Protein AF-A0A961ITU2-F1 (afdb_monomer)

Solvent-accessible surface area (backbone atoms only — not comparable to full-atom values): 16885 Å² total; per-residue (Å²): 141,80,84,81,82,86,82,84,81,78,83,81,82,77,80,68,77,77,74,70,76,86,68,70,68,72,57,68,45,53,60,27,56,76,71,60,34,57,68,52,33,52,53,44,52,56,49,44,52,73,76,40,70,90,58,33,62,51,44,39,53,51,50,55,50,47,63,70,67,42,57,69,44,82,48,73,57,90,93,50,71,49,78,42,65,56,52,75,86,52,63,69,76,81,35,69,95,45,64,84,42,43,61,60,22,39,49,62,70,70,34,58,55,54,36,64,31,77,39,76,80,73,56,49,39,58,52,32,52,59,52,45,54,55,49,55,51,51,32,48,52,38,50,74,48,82,79,90,69,90,76,60,66,84,76,30,62,35,41,51,27,48,54,52,49,52,53,55,53,48,50,55,50,52,50,52,53,56,40,70,72,43,89,48,68,73,58,31,53,50,50,53,37,53,52,24,43,52,51,43,52,53,50,51,53,50,50,53,49,52,50,60,56,45,57,67,51,45,61,57,51,53,51,51,50,51,52,51,50,52,52,50,53,52,52,48,53,53,48,59,70,45,42,63,64,47,50,54,40,48,54,51,40,52,51,37,36,74,76,67,38,52,68,72,55,23,17,40,52,38,21,75,71,63,46,51,97,32,33,65,58,41,42,52,54,48,57,62,56,57,71,74,76,116

Secondary structure (DSSP, 8-state):
-PPPPPP------------------TTTTHHHHHTT-HHHHHHHHHHHHHH-TT--HHHHHHHHHHHHHSPEEEEEETTEEEEEE--TTS-GGGGTTTGGGHHHHHHHHH-HHHHHHH-SPPPHHHHHHHHHHHHHHHHHHHHHSPP-S-S-GGGSHHHHHHHHHHHHHHHHHHHHHHHHH---HHHHHHHHHHHHHHHHHHHHHHHHHHHHHHHHHHHHHHHHHHHHHHHHHHHHHHHHHHHHHHHHHHHHHHHHHHTT--HHHHHHHHHHTTSSS-HHHHHHHHHHHHTT--

Foldseek 3Di:
DDDDDDDDDDDPPPPPPPPDPPPDDLVQLVVCVVVLVLVSNVVVLVVCCVPPLVDLPSLVVVLVVLVVLFDWDWDDDQPDIDIDGDALPDDVVVCVVPVSCSSSNVCVVVCPSVCSNVNDDDQLLVVLVVVVVVLLVVLVCQLPDDFPDDDDPCPGSNNVSVVVVVVVVVLVVVLCVVLVPDPDVVVNVVSSSVSSVVSVVVVVVVVVVVVVVVVVVSVVVVVVVVVVVVVVVVVVVVCVVCVVLLVVLQVQLVVVVVVPDDSLVSLQVCVVVVSDPHSVVSSVSNVVVVVVVD

pLDDT: mean 85.86, std 14.82, range [35.59, 97.06]

Mean predicted aligned error: 14.23 Å

Structure (mmCIF, N/CA/C/O backbone):
data_AF-A0A961ITU2-F1
#
_entry.id   AF-A0A961ITU2-F1
#
loop_
_atom_site.group_PDB
_atom_site.id
_atom_site.type_symbol
_atom_site.label_atom_id
_atom_site.label_alt_id
_atom_site.label_comp_id
_atom_site.label_asym_id
_atom_site.label_entity_id
_atom_site.label_seq_id
_atom_site.pdbx_PDB_ins_code
_atom_site.Cartn_x
_atom_site.Cartn_y
_atom_site.Cartn_z
_atom_site.occupancy
_atom_site.B_iso_or_equiv
_atom_site.auth_seq_id
_atom_site.auth_comp_id
_atom_site.auth_asym_id
_atom_site.auth_atom_id
_atom_site.pdbx_PDB_model_num
ATOM 1 N N . MET A 1 1 ? 42.688 54.482 -48.296 1.00 44.06 1 MET A N 1
ATOM 2 C CA . MET A 1 1 ? 41.858 53.706 -47.353 1.00 44.06 1 MET A CA 1
ATOM 3 C C . MET A 1 1 ? 40.513 54.392 -47.302 1.00 44.06 1 MET A C 1
ATOM 5 O O . MET A 1 1 ? 40.360 55.367 -46.581 1.00 44.06 1 MET A O 1
ATOM 9 N N . GLU A 1 2 ? 39.599 53.952 -48.157 1.00 35.59 2 GLU A N 1
ATOM 10 C CA . GLU A 1 2 ? 38.214 54.423 -48.184 1.00 35.59 2 GLU A CA 1
ATOM 11 C C . GLU A 1 2 ? 37.337 53.367 -47.500 1.00 35.59 2 GLU A C 1
ATOM 13 O O . GLU A 1 2 ? 37.567 52.172 -47.719 1.00 35.59 2 GLU A O 1
ATOM 18 N N . PRO A 1 3 ? 36.380 53.757 -46.643 1.00 49.56 3 PRO A N 1
ATOM 19 C CA . PRO A 1 3 ? 35.487 52.808 -46.002 1.00 49.56 3 PRO A CA 1
ATOM 20 C C . PRO A 1 3 ? 34.373 52.384 -46.968 1.00 49.56 3 PRO A C 1
ATOM 22 O O . PRO A 1 3 ? 33.714 53.218 -47.587 1.00 49.56 3 PRO A O 1
ATOM 25 N N . TYR A 1 4 ? 34.154 51.073 -47.068 1.00 43.09 4 TYR A N 1
ATOM 26 C CA . TYR A 1 4 ? 32.999 50.487 -47.747 1.00 43.09 4 TYR A CA 1
ATOM 27 C C . TYR A 1 4 ? 31.706 50.771 -46.958 1.00 43.09 4 TYR A C 1
ATOM 29 O O . TYR A 1 4 ? 31.713 50.650 -45.730 1.00 43.09 4 TYR A O 1
ATOM 37 N N . PRO A 1 5 ? 30.589 51.112 -47.626 1.00 48.94 5 PRO A N 1
ATOM 38 C CA . PRO A 1 5 ? 29.308 51.307 -46.963 1.00 48.94 5 PRO A CA 1
ATOM 39 C C . PRO A 1 5 ? 28.664 49.967 -46.579 1.00 48.94 5 PRO A C 1
ATOM 41 O O . PRO A 1 5 ? 28.719 48.986 -47.323 1.00 48.94 5 PRO A O 1
ATOM 44 N N . ALA A 1 6 ? 28.035 49.954 -45.405 1.00 46.66 6 ALA A N 1
ATOM 45 C CA . ALA A 1 6 ? 27.280 48.832 -44.868 1.00 46.66 6 ALA A CA 1
ATOM 46 C C . ALA A 1 6 ? 26.049 48.521 -45.736 1.00 46.66 6 ALA A C 1
ATOM 48 O O . ALA A 1 6 ? 25.214 49.394 -45.970 1.00 46.66 6 ALA A O 1
ATOM 49 N N . GLN A 1 7 ? 25.923 47.266 -46.175 1.00 44.09 7 GLN A N 1
ATOM 50 C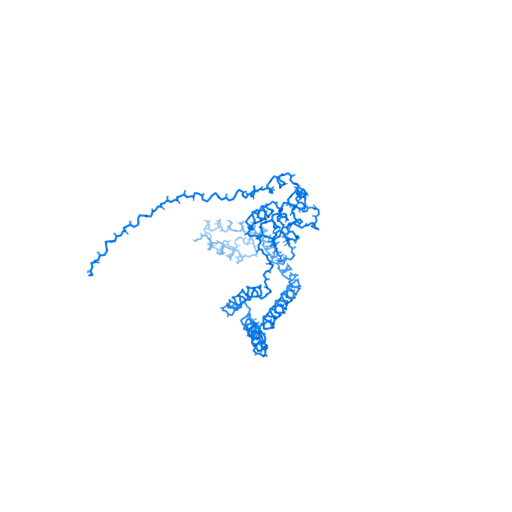 CA . GLN A 1 7 ? 24.688 46.736 -46.748 1.00 44.09 7 GLN A CA 1
ATOM 51 C C . GLN A 1 7 ? 23.814 46.168 -45.626 1.00 44.09 7 GLN A C 1
ATOM 53 O O . GLN A 1 7 ? 24.204 45.256 -44.900 1.00 44.09 7 GLN A O 1
ATOM 58 N N . SER A 1 8 ? 22.628 46.747 -45.484 1.00 43.88 8 SER A N 1
ATOM 59 C CA . SER A 1 8 ? 21.533 46.272 -44.646 1.00 43.88 8 SER A CA 1
ATOM 60 C C . SER A 1 8 ? 20.928 44.996 -45.238 1.00 43.88 8 SER A C 1
ATOM 62 O O . SER A 1 8 ? 20.289 45.048 -46.288 1.00 43.88 8 SER A O 1
ATOM 64 N N . HIS A 1 9 ? 21.105 43.860 -44.560 1.00 43.19 9 HIS A N 1
ATOM 65 C CA . HIS A 1 9 ? 20.320 42.655 -44.823 1.00 43.19 9 HIS A CA 1
ATOM 66 C C . HIS A 1 9 ? 18.970 42.763 -44.104 1.00 43.19 9 HIS A C 1
ATOM 68 O O . HIS A 1 9 ? 18.903 42.703 -42.877 1.00 43.19 9 HIS A O 1
ATOM 74 N N . GLU A 1 10 ? 17.896 42.924 -44.876 1.00 44.78 10 GLU A N 1
ATOM 75 C CA . GLU A 1 10 ? 16.536 42.658 -44.409 1.00 44.78 10 GLU A CA 1
ATOM 76 C C . GLU A 1 10 ? 16.324 41.138 -44.272 1.00 44.78 10 GLU A C 1
ATOM 78 O O . GLU A 1 10 ? 16.717 40.383 -45.168 1.00 44.78 10 GLU A O 1
ATOM 83 N N . PRO A 1 11 ? 15.710 40.655 -43.177 1.00 43.19 11 PRO A N 1
ATOM 84 C CA . PRO A 1 11 ? 15.392 39.246 -43.014 1.00 43.19 11 PRO A CA 1
ATOM 85 C C . PRO A 1 11 ? 14.173 38.885 -43.869 1.00 43.19 11 PRO A C 1
ATOM 87 O O . PRO A 1 11 ? 13.041 39.269 -43.567 1.00 43.19 11 PRO A O 1
ATOM 90 N N . GLY A 1 12 ? 14.406 38.106 -44.926 1.00 41.88 12 GLY A N 1
ATOM 91 C CA . GLY A 1 12 ? 13.350 37.408 -45.648 1.00 41.88 12 GLY A CA 1
ATOM 92 C C . GLY A 1 12 ? 12.643 36.430 -44.711 1.00 41.88 12 GLY A C 1
ATOM 93 O O . GLY A 1 12 ? 13.215 35.425 -44.297 1.00 41.88 12 GLY A O 1
ATOM 94 N N . LYS A 1 13 ? 11.395 36.740 -44.352 1.00 46.66 13 LYS A N 1
ATOM 95 C CA . LYS A 1 13 ? 10.474 35.800 -43.710 1.00 46.66 13 LYS A CA 1
ATOM 96 C C . LYS A 1 13 ? 9.970 34.817 -44.765 1.00 46.66 13 LYS A C 1
ATOM 98 O O . LYS A 1 13 ? 8.901 35.015 -45.336 1.00 46.66 13 LYS A O 1
ATOM 103 N N . GLU A 1 14 ? 10.729 33.758 -45.013 1.00 42.00 14 GLU A N 1
ATOM 104 C CA . GLU A 1 14 ? 10.171 32.543 -45.602 1.00 42.00 14 GLU A CA 1
ATOM 105 C C . GLU A 1 14 ? 9.426 31.787 -44.497 1.00 42.00 14 GLU A C 1
ATOM 107 O O . GLU A 1 14 ? 9.990 30.982 -43.761 1.00 42.00 14 GLU A O 1
ATOM 112 N N . ASN A 1 15 ? 8.132 32.083 -44.358 1.00 45.38 15 ASN A N 1
ATOM 113 C CA . ASN A 1 15 ? 7.190 31.185 -43.698 1.00 45.38 15 ASN A CA 1
ATOM 114 C C . ASN A 1 15 ? 6.985 29.967 -44.612 1.00 45.38 15 ASN A C 1
ATOM 116 O O . ASN A 1 15 ? 5.964 29.853 -45.287 1.00 45.38 15 ASN A O 1
ATOM 120 N N . GLY A 1 16 ? 7.971 29.072 -44.657 1.00 40.22 16 GLY A N 1
ATOM 121 C CA . GLY A 1 16 ? 7.709 27.688 -45.016 1.00 40.22 16 GLY A CA 1
ATOM 122 C C . GLY A 1 16 ? 6.936 27.077 -43.857 1.00 40.22 16 GLY A C 1
ATOM 123 O O . GLY A 1 16 ? 7.502 26.898 -42.778 1.00 40.22 16 GLY A O 1
ATOM 124 N N . SER A 1 17 ? 5.640 26.804 -44.043 1.00 45.44 17 SER A N 1
ATOM 125 C CA . SER A 1 17 ? 4.980 25.830 -43.183 1.00 45.44 17 SER A CA 1
ATOM 126 C C . SER A 1 17 ? 5.762 24.540 -43.360 1.00 45.44 17 SER A C 1
ATOM 128 O O . SER A 1 17 ? 5.776 23.945 -44.435 1.00 45.44 17 SER A O 1
ATOM 130 N N . ILE A 1 18 ? 6.500 24.164 -42.321 1.00 43.66 18 ILE A N 1
ATOM 131 C CA . ILE A 1 18 ? 6.926 22.787 -42.159 1.00 43.66 18 ILE A CA 1
ATOM 132 C C . ILE A 1 18 ? 5.605 22.038 -42.052 1.00 43.66 18 ILE A C 1
ATOM 134 O O . ILE A 1 18 ? 4.944 22.113 -41.017 1.00 43.66 18 ILE A O 1
ATOM 138 N N . ASP A 1 19 ? 5.169 21.447 -43.162 1.00 43.38 19 ASP A N 1
ATOM 139 C CA . ASP A 1 19 ? 4.098 20.469 -43.155 1.00 43.38 19 ASP A CA 1
ATOM 140 C C . ASP A 1 19 ? 4.525 19.422 -42.127 1.00 43.38 19 ASP A C 1
ATOM 142 O O . ASP A 1 19 ? 5.509 18.701 -42.324 1.00 43.38 19 ASP A O 1
ATOM 146 N N . GLU A 1 20 ? 3.860 19.427 -40.966 1.00 48.88 20 GLU A N 1
ATOM 147 C CA . GLU A 1 20 ? 3.995 18.332 -40.019 1.00 48.88 20 GLU A CA 1
ATOM 148 C C . GLU A 1 20 ? 3.707 17.055 -40.815 1.00 48.88 20 GLU A C 1
ATOM 150 O O . GLU A 1 20 ? 2.706 17.019 -41.540 1.00 48.88 20 GLU A O 1
ATOM 155 N N . PRO A 1 21 ? 4.575 16.031 -40.741 1.00 43.47 21 PRO A N 1
ATOM 156 C CA . PRO A 1 21 ? 4.298 14.760 -41.384 1.00 43.47 21 PRO A CA 1
ATOM 157 C C . PRO A 1 21 ? 2.883 14.330 -41.004 1.00 43.47 21 PRO A C 1
ATOM 159 O O . PRO A 1 21 ? 2.519 14.403 -39.828 1.00 43.47 21 PRO A O 1
ATOM 162 N N . ASP A 1 22 ? 2.087 13.917 -41.987 1.00 46.84 22 ASP A N 1
ATOM 163 C CA . ASP A 1 22 ? 0.792 13.276 -41.765 1.00 46.84 22 ASP A CA 1
ATOM 164 C C . ASP A 1 22 ? 1.052 11.928 -41.071 1.00 46.84 22 ASP A C 1
ATOM 166 O O . ASP A 1 22 ? 1.142 10.868 -41.692 1.00 46.84 22 ASP A O 1
ATOM 170 N N . TYR A 1 23 ? 1.329 11.997 -39.766 1.00 48.12 23 TYR A N 1
ATOM 171 C CA . TYR A 1 23 ? 1.455 10.856 -38.879 1.00 48.12 23 TYR A CA 1
ATOM 172 C C . TYR A 1 23 ? 0.066 10.233 -38.827 1.00 48.12 23 TYR A C 1
ATOM 174 O O . TYR A 1 23 ? -0.824 10.780 -38.173 1.00 48.12 23 TYR A O 1
ATOM 182 N N . GLY A 1 24 ? -0.106 9.131 -39.565 1.00 58.38 24 GLY A N 1
ATOM 183 C CA . GLY A 1 24 ? -1.374 8.425 -39.723 1.00 58.38 24 GLY A CA 1
ATOM 184 C C . GLY A 1 24 ? -2.166 8.329 -38.420 1.00 58.38 24 GLY A C 1
ATOM 185 O O . GLY A 1 24 ? -1.584 8.151 -37.354 1.00 58.38 24 GLY A O 1
ATOM 186 N N . ASP A 1 25 ? -3.487 8.491 -38.540 1.00 71.06 25 ASP A N 1
ATOM 187 C CA . ASP A 1 25 ? -4.490 8.560 -37.469 1.00 71.06 25 ASP A CA 1
ATOM 188 C C . ASP A 1 25 ? -3.962 8.192 -36.066 1.00 71.06 25 ASP A C 1
ATOM 190 O O . ASP A 1 25 ? -3.918 7.021 -35.670 1.00 71.06 25 ASP A O 1
ATOM 194 N N . ARG A 1 26 ? -3.579 9.223 -35.296 1.00 74.25 26 ARG A N 1
ATOM 195 C CA . ARG A 1 26 ? -3.112 9.107 -33.899 1.00 74.25 26 ARG A CA 1
ATOM 196 C C . ARG A 1 26 ? -4.153 8.452 -32.974 1.00 74.25 26 ARG A C 1
ATOM 198 O O . ARG A 1 26 ? -3.835 8.125 -31.834 1.00 74.25 26 ARG A O 1
ATOM 205 N N . GLN A 1 27 ? -5.383 8.247 -33.449 1.00 82.88 27 GLN A N 1
ATOM 206 C CA . GLN A 1 27 ? -6.456 7.529 -32.768 1.00 82.88 27 GLN A CA 1
ATOM 207 C C . GLN A 1 27 ? -6.871 6.244 -33.500 1.00 82.88 27 GLN A C 1
ATOM 209 O O . GLN A 1 27 ? -7.985 5.763 -33.307 1.00 82.88 27 GLN A O 1
ATOM 214 N N . GLY A 1 28 ? -5.976 5.615 -34.270 1.00 87.12 28 GLY A N 1
ATOM 215 C CA . GLY A 1 28 ? -6.263 4.355 -34.970 1.00 87.12 28 GLY A CA 1
ATOM 216 C C . GLY A 1 28 ? -6.707 3.192 -34.060 1.00 87.12 28 GLY A C 1
ATOM 217 O O . GLY A 1 28 ? -7.308 2.233 -34.539 1.00 87.12 28 GLY A O 1
ATOM 218 N N . TRP A 1 29 ? -6.487 3.292 -32.744 1.00 93.88 29 TRP A N 1
ATOM 219 C CA . TRP A 1 29 ? -7.024 2.377 -31.728 1.00 93.88 29 TRP A CA 1
ATOM 220 C C . TRP A 1 29 ? -8.491 2.623 -31.354 1.00 93.88 29 TRP A C 1
ATOM 222 O O . TRP A 1 29 ? -9.137 1.724 -30.815 1.00 93.88 29 TRP A O 1
ATOM 232 N N . ALA A 1 30 ? -9.035 3.818 -31.597 1.00 94.06 30 ALA A N 1
ATOM 233 C CA . ALA A 1 30 ? -10.338 4.232 -31.080 1.00 94.06 30 ALA A CA 1
ATOM 234 C C . ALA A 1 30 ? -11.479 3.391 -31.650 1.00 94.06 30 ALA A C 1
ATOM 236 O O . ALA A 1 30 ? -12.372 2.988 -30.906 1.00 94.06 30 ALA A O 1
ATOM 237 N N . ARG A 1 31 ? -11.433 3.083 -32.950 1.00 93.12 31 ARG A N 1
ATOM 238 C CA . ARG A 1 31 ? -12.437 2.235 -33.594 1.00 93.12 31 ARG A CA 1
ATOM 239 C C . ARG A 1 31 ? -12.378 0.780 -33.095 1.00 93.12 31 ARG A C 1
ATOM 241 O O . ARG A 1 31 ? -13.410 0.322 -32.609 1.00 93.12 31 ARG A O 1
ATOM 248 N N . PRO A 1 32 ? -11.222 0.079 -33.116 1.00 93.50 32 PRO A N 1
ATOM 249 C CA . PRO A 1 32 ? -11.109 -1.246 -32.504 1.00 93.50 32 PRO A CA 1
ATOM 250 C C . PRO A 1 32 ? -11.582 -1.278 -31.048 1.00 93.50 32 PRO A C 1
ATOM 252 O O . PRO A 1 32 ? -12.295 -2.192 -30.648 1.00 93.50 32 PRO A O 1
ATOM 255 N N . LEU A 1 33 ? -11.260 -0.246 -30.263 1.00 94.25 33 LEU A N 1
ATOM 256 C CA . LEU A 1 33 ? -11.685 -0.165 -28.869 1.00 94.25 33 LEU A CA 1
ATOM 257 C C . LEU A 1 33 ? -13.208 -0.003 -28.718 1.00 94.25 33 LEU A C 1
ATOM 259 O O . LEU A 1 33 ? -13.799 -0.645 -27.855 1.00 94.25 33 LEU A O 1
ATOM 263 N N . GLN A 1 34 ? -13.850 0.831 -29.543 1.00 94.19 34 GLN A N 1
ATOM 264 C CA . GLN A 1 34 ? -15.311 1.020 -29.541 1.00 94.19 34 GLN A CA 1
ATOM 265 C C . GLN A 1 34 ? -16.069 -0.240 -29.971 1.00 94.19 34 GLN A C 1
ATOM 267 O O . GLN A 1 34 ? -17.160 -0.502 -29.470 1.00 94.19 34 GLN A O 1
ATOM 272 N N . GLU A 1 35 ? -15.495 -1.010 -30.894 1.00 95.00 35 GLU A N 1
ATOM 273 C CA . GLU A 1 35 ? -16.057 -2.269 -31.390 1.00 95.00 35 GLU A CA 1
ATOM 274 C C . GLU A 1 35 ? -15.701 -3.471 -30.486 1.00 95.00 35 GLU A C 1
ATOM 276 O O . GLU A 1 35 ? -16.143 -4.588 -30.750 1.00 95.00 35 GLU A O 1
ATOM 281 N N . PHE A 1 36 ? -14.924 -3.252 -29.415 1.00 95.12 36 PHE A N 1
ATOM 282 C CA . PHE A 1 36 ? -14.339 -4.294 -28.559 1.00 95.12 36 PHE A CA 1
ATOM 283 C C . PHE A 1 36 ? -13.521 -5.343 -29.338 1.00 95.12 36 PHE A C 1
ATOM 285 O O . PHE A 1 36 ? -13.404 -6.500 -28.926 1.00 95.12 36 PHE A O 1
ATOM 292 N N . ASP A 1 37 ? -12.918 -4.936 -30.457 1.00 96.94 37 ASP A N 1
ATOM 293 C CA . ASP A 1 37 ? -11.931 -5.721 -31.192 1.00 96.94 37 ASP A CA 1
ATOM 294 C C . ASP A 1 37 ? -10.571 -5.633 -30.488 1.00 96.94 37 ASP A C 1
ATOM 296 O O . ASP A 1 37 ? -9.677 -4.864 -30.851 1.00 96.94 37 ASP A O 1
ATOM 300 N N . TRP A 1 38 ? -10.420 -6.437 -29.438 1.00 96.12 38 TRP A N 1
ATOM 301 C CA . TRP A 1 38 ? -9.208 -6.470 -28.620 1.00 96.12 38 TRP A CA 1
ATOM 302 C C . TRP A 1 38 ? -7.965 -6.898 -29.401 1.00 96.12 38 TRP A C 1
ATOM 304 O O . TRP A 1 38 ? -6.880 -6.389 -29.134 1.00 96.12 38 TRP A O 1
ATOM 314 N N . ASN A 1 39 ? -8.119 -7.765 -30.406 1.00 96.00 39 ASN A N 1
ATOM 315 C CA . ASN A 1 39 ? -7.011 -8.133 -31.288 1.00 96.00 39 ASN A CA 1
ATOM 316 C C . ASN A 1 39 ? -6.574 -6.926 -32.128 1.00 96.00 39 ASN A C 1
ATOM 318 O O . ASN A 1 39 ? -5.379 -6.693 -32.297 1.00 96.00 39 ASN A O 1
ATOM 322 N N . GLY A 1 40 ? -7.528 -6.140 -32.635 1.00 95.56 40 GLY A N 1
ATOM 323 C CA . GLY A 1 40 ? -7.257 -4.882 -33.327 1.00 95.56 40 GLY A CA 1
ATOM 324 C C . GLY A 1 40 ? -6.532 -3.868 -32.441 1.00 95.56 40 GLY A C 1
ATOM 325 O O . GLY A 1 40 ? -5.547 -3.276 -32.880 1.00 95.56 40 GLY A O 1
ATOM 326 N N . VAL A 1 41 ? -6.957 -3.720 -31.181 1.00 96.31 41 VAL A N 1
ATOM 327 C CA . VAL A 1 41 ? -6.279 -2.863 -30.191 1.00 96.31 41 VAL A CA 1
ATOM 328 C C . VAL A 1 41 ? -4.836 -3.325 -29.950 1.00 96.31 41 VAL A C 1
ATOM 330 O O . VAL A 1 41 ? -3.918 -2.506 -30.028 1.00 96.31 41 VAL A O 1
ATOM 333 N N . GLU A 1 42 ? -4.618 -4.621 -29.700 1.00 96.19 42 GLU A N 1
ATOM 334 C CA . GLU A 1 42 ? -3.282 -5.186 -29.464 1.00 96.19 42 GLU A CA 1
ATOM 335 C C . GLU A 1 42 ? -2.351 -5.017 -30.664 1.00 96.19 42 GLU A C 1
ATOM 337 O O . GLU A 1 42 ? -1.226 -4.529 -30.530 1.00 96.19 42 GLU A O 1
ATOM 342 N N . ASN A 1 43 ? -2.834 -5.374 -31.854 1.00 95.94 43 ASN A N 1
ATOM 343 C CA . ASN A 1 43 ? -2.071 -5.236 -33.088 1.00 95.94 43 ASN A CA 1
ATOM 344 C C . ASN A 1 43 ? -1.700 -3.776 -33.349 1.00 95.94 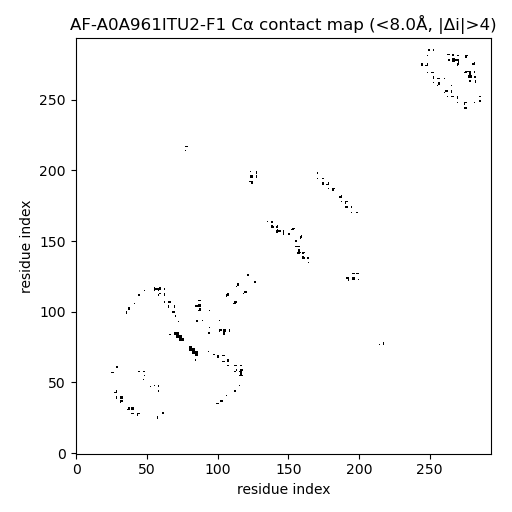43 ASN A C 1
ATOM 346 O O . ASN A 1 43 ? -0.562 -3.493 -33.729 1.00 95.94 43 ASN A O 1
ATOM 350 N N . TRP A 1 44 ? -2.635 -2.848 -33.121 1.00 96.25 44 TRP A N 1
ATOM 351 C CA . TRP A 1 44 ? -2.382 -1.428 -33.315 1.00 96.25 44 TRP A CA 1
ATOM 352 C C . TRP A 1 44 ? -1.268 -0.928 -32.394 1.00 96.25 44 TRP A C 1
ATOM 354 O O . TRP A 1 44 ? -0.314 -0.328 -32.890 1.00 96.25 44 TRP A O 1
ATOM 364 N N . PHE A 1 45 ? -1.329 -1.199 -31.082 1.00 95.62 45 PHE A N 1
ATOM 365 C CA . PHE A 1 45 ? -0.344 -0.618 -30.163 1.00 95.62 45 PHE A CA 1
ATOM 366 C C . PHE A 1 45 ? 1.042 -1.246 -30.332 1.00 95.62 45 PHE A C 1
ATOM 368 O O . PHE A 1 45 ? 2.044 -0.537 -30.249 1.00 95.62 45 PHE A O 1
ATOM 375 N N . ARG A 1 46 ? 1.122 -2.555 -30.619 1.00 95.12 46 ARG A N 1
ATOM 376 C CA . ARG A 1 46 ? 2.400 -3.227 -30.908 1.00 95.12 46 ARG A CA 1
ATOM 377 C C . ARG A 1 46 ? 3.040 -2.672 -32.177 1.00 95.12 46 ARG A C 1
ATOM 379 O O . ARG A 1 46 ? 4.247 -2.427 -32.203 1.00 95.12 46 ARG A O 1
ATOM 386 N N . ASN A 1 47 ? 2.232 -2.447 -33.215 1.00 95.44 47 ASN A N 1
ATOM 387 C CA . ASN A 1 47 ? 2.701 -1.828 -34.447 1.00 95.44 47 ASN A CA 1
ATOM 388 C C . ASN A 1 47 ? 3.170 -0.391 -34.190 1.00 95.44 47 ASN A C 1
ATOM 390 O O . ASN A 1 47 ? 4.287 -0.057 -34.565 1.00 95.44 47 ASN A O 1
ATOM 394 N N . TRP A 1 48 ? 2.375 0.419 -33.480 1.00 95.00 48 TRP A N 1
ATOM 395 C CA . TRP A 1 48 ? 2.732 1.799 -33.147 1.00 95.00 48 TRP A CA 1
ATOM 396 C C . TRP A 1 48 ? 4.056 1.884 -32.386 1.00 95.00 48 TRP A C 1
ATOM 398 O O . TRP A 1 48 ? 4.942 2.627 -32.791 1.00 95.00 48 TRP A O 1
ATOM 408 N N . PHE A 1 49 ? 4.218 1.079 -31.334 1.00 94.00 49 PHE A N 1
ATOM 409 C CA . PHE A 1 49 ? 5.461 1.010 -30.565 1.00 94.00 49 PHE A CA 1
ATOM 410 C C . PHE A 1 49 ? 6.675 0.639 -31.434 1.00 94.00 49 PHE A C 1
ATOM 412 O O . PHE A 1 49 ? 7.766 1.160 -31.226 1.00 94.00 49 PHE A O 1
ATOM 419 N N . SER A 1 50 ? 6.484 -0.230 -32.432 1.00 93.12 50 SER A N 1
ATOM 420 C CA . SER A 1 50 ? 7.561 -0.666 -33.328 1.00 93.12 50 SER A CA 1
ATOM 421 C C . SER A 1 50 ? 7.912 0.373 -34.399 1.00 93.12 50 SER A C 1
ATOM 423 O O . SER A 1 50 ? 9.074 0.471 -34.787 1.00 93.12 50 SER A O 1
ATOM 425 N N . THR A 1 51 ? 6.928 1.120 -34.910 1.00 94.31 51 THR A N 1
ATOM 426 C CA . THR A 1 51 ? 7.118 2.058 -36.031 1.00 94.31 51 THR A CA 1
ATOM 427 C C . THR A 1 51 ? 7.363 3.500 -35.596 1.00 94.31 51 THR A C 1
ATOM 429 O O . THR A 1 51 ? 7.947 4.251 -36.368 1.00 94.31 51 THR A O 1
ATOM 432 N N . HIS A 1 52 ? 6.917 3.883 -34.397 1.00 92.50 52 HIS A N 1
ATOM 433 C CA . HIS A 1 52 ? 7.027 5.239 -33.843 1.00 92.50 52 HIS A CA 1
ATOM 434 C C . HIS A 1 52 ? 7.517 5.211 -32.378 1.00 92.50 52 HIS A C 1
ATOM 436 O O . HIS A 1 52 ? 6.824 5.715 -31.485 1.00 92.50 52 HIS A O 1
ATOM 442 N N . PRO A 1 53 ? 8.680 4.595 -32.079 1.00 91.62 53 PRO A N 1
ATOM 443 C CA . PRO A 1 53 ? 9.187 4.478 -30.706 1.00 91.62 53 PRO A CA 1
ATOM 444 C C . PRO A 1 53 ? 9.436 5.837 -30.024 1.00 91.62 53 PRO A C 1
ATOM 446 O O . PR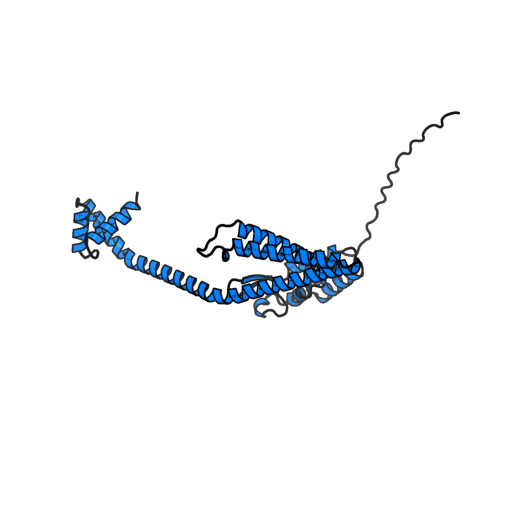O A 1 53 ? 9.442 5.928 -28.799 1.00 91.62 53 PRO A O 1
ATOM 449 N N . GLU A 1 54 ? 9.632 6.901 -30.800 1.00 92.75 54 GLU A N 1
ATOM 450 C CA . GLU A 1 54 ? 9.835 8.270 -30.328 1.00 92.75 54 GLU A CA 1
ATOM 451 C C . GLU A 1 54 ? 8.547 8.992 -29.895 1.00 92.75 54 GLU A C 1
ATOM 453 O O . GLU A 1 54 ? 8.634 10.006 -29.197 1.00 92.75 54 GLU A O 1
ATOM 458 N N . ASP A 1 55 ? 7.362 8.491 -30.271 1.00 92.81 55 ASP A N 1
ATOM 459 C CA . ASP A 1 55 ? 6.075 9.114 -29.938 1.00 92.81 55 ASP A CA 1
ATOM 460 C C . ASP A 1 55 ? 5.165 8.190 -29.106 1.00 92.81 55 ASP A C 1
ATOM 462 O O . ASP A 1 55 ? 4.232 7.570 -29.629 1.00 92.81 55 ASP A O 1
ATOM 466 N N . PRO A 1 56 ? 5.361 8.130 -27.776 1.00 93.88 56 PRO A N 1
ATOM 467 C CA . PRO A 1 56 ? 4.528 7.319 -26.893 1.00 93.88 56 PRO A CA 1
ATOM 468 C C . PRO A 1 56 ? 3.162 7.953 -26.584 1.00 93.88 56 PRO A C 1
ATOM 470 O O . PRO A 1 56 ? 2.369 7.350 -25.859 1.00 93.88 56 PRO A O 1
ATOM 473 N N . ARG A 1 57 ? 2.856 9.171 -27.069 1.00 94.38 57 ARG A N 1
ATOM 474 C CA . ARG A 1 57 ? 1.624 9.886 -26.675 1.00 94.38 57 ARG A CA 1
ATOM 475 C C . ARG A 1 57 ? 0.355 9.09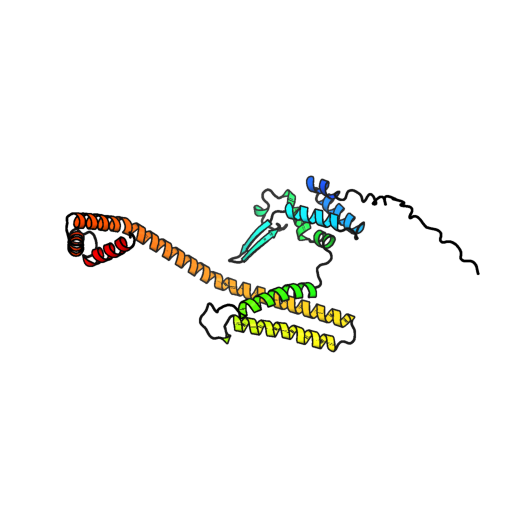3 -27.024 1.00 94.38 57 ARG A C 1
ATOM 477 O O . ARG A 1 57 ? -0.460 8.915 -26.122 1.00 94.38 57 ARG A O 1
ATOM 484 N N . PRO A 1 58 ? 0.204 8.514 -28.232 1.00 95.25 58 PRO A N 1
ATOM 485 C CA . PRO A 1 58 ? -0.983 7.719 -28.557 1.00 95.25 58 PRO A CA 1
ATOM 486 C C . PRO A 1 58 ? -1.129 6.445 -27.716 1.00 95.25 58 PRO A C 1
ATOM 488 O O . PRO A 1 58 ? -2.246 6.022 -27.421 1.00 95.25 58 PRO A O 1
ATOM 491 N N . LEU A 1 59 ? -0.010 5.851 -27.283 1.00 96.25 59 LEU A N 1
ATOM 492 C CA . LEU A 1 59 ? -0.014 4.699 -26.378 1.00 96.25 59 LEU A CA 1
ATOM 493 C C . LEU A 1 59 ? -0.500 5.093 -24.978 1.00 96.25 59 LEU A C 1
ATOM 495 O O . LEU A 1 59 ? -1.278 4.357 -24.373 1.00 96.25 59 LEU A O 1
ATOM 499 N N . ARG A 1 60 ? -0.090 6.270 -24.480 1.00 96.19 60 ARG A N 1
ATOM 500 C CA . ARG A 1 60 ? -0.584 6.825 -23.207 1.00 96.19 60 ARG A CA 1
ATOM 501 C C . ARG A 1 60 ? -2.077 7.122 -23.267 1.00 96.19 60 ARG A C 1
ATOM 503 O O . ARG A 1 60 ? -2.791 6.778 -22.331 1.00 96.19 60 ARG A O 1
ATOM 510 N N . ASP A 1 61 ? -2.554 7.695 -24.369 1.00 96.06 61 ASP A N 1
ATOM 511 C CA . ASP A 1 61 ? -3.980 7.984 -24.551 1.00 96.06 61 ASP A CA 1
ATOM 512 C C . ASP A 1 61 ? -4.821 6.697 -24.542 1.00 96.06 61 ASP A C 1
ATOM 514 O O . ASP A 1 61 ? -5.844 6.625 -23.854 1.00 96.06 61 ASP A O 1
ATOM 518 N N . LEU A 1 62 ? -4.363 5.650 -25.241 1.00 97.06 62 LEU A N 1
ATOM 519 C CA . LEU A 1 62 ? -4.993 4.329 -25.203 1.00 97.06 62 LEU A CA 1
ATOM 520 C C . LEU A 1 62 ? -4.967 3.728 -23.789 1.00 97.06 62 LEU A C 1
ATOM 522 O O . LEU A 1 62 ? -5.987 3.217 -23.322 1.00 97.06 62 LEU A O 1
ATOM 526 N N . LEU A 1 63 ? -3.826 3.798 -23.096 1.00 96.94 63 LEU A N 1
ATOM 527 C CA . LEU A 1 63 ? -3.668 3.276 -21.737 1.00 96.94 63 LEU A CA 1
ATOM 528 C C . LEU A 1 63 ? -4.641 3.941 -20.760 1.00 96.94 63 LEU A C 1
ATOM 530 O O . LEU A 1 63 ? -5.346 3.252 -20.021 1.00 96.94 63 LEU A O 1
ATOM 534 N N . GLU A 1 64 ? -4.723 5.270 -20.777 1.00 97.00 64 GLU A N 1
ATOM 535 C CA . GLU A 1 64 ? -5.666 6.012 -19.941 1.00 97.00 64 GLU A CA 1
ATOM 536 C C . GLU A 1 64 ? -7.115 5.683 -20.304 1.00 97.00 64 GLU A C 1
ATOM 538 O O . GLU A 1 64 ? -7.961 5.534 -19.417 1.00 97.00 64 GLU A O 1
ATOM 543 N N . LYS A 1 65 ? -7.415 5.473 -21.592 1.00 97.00 65 LYS A N 1
ATOM 544 C CA . LYS A 1 65 ? -8.755 5.056 -22.002 1.00 97.00 65 LYS A CA 1
ATOM 545 C C . LYS A 1 65 ? -9.112 3.659 -21.498 1.00 97.00 65 LYS A C 1
ATOM 547 O O . LYS A 1 65 ? -10.227 3.463 -21.018 1.00 97.00 65 LYS A O 1
ATOM 552 N N . LEU A 1 66 ? -8.180 2.708 -21.540 1.00 96.19 66 LEU A N 1
ATOM 553 C CA . LEU A 1 66 ? -8.377 1.371 -20.975 1.00 96.19 66 LEU A CA 1
ATOM 554 C C . LEU A 1 66 ? -8.576 1.421 -19.458 1.00 96.19 66 LEU A C 1
ATOM 556 O O . LEU A 1 66 ? -9.514 0.801 -18.960 1.00 96.19 66 LEU A O 1
ATOM 560 N N . LYS A 1 67 ? -7.775 2.212 -18.728 1.00 96.62 67 LYS A N 1
ATOM 561 C CA . LYS A 1 67 ? -7.951 2.431 -17.278 1.00 96.62 67 LYS A CA 1
ATOM 562 C C . LYS A 1 67 ? -9.326 3.028 -16.941 1.00 96.62 67 LYS A C 1
ATOM 564 O O . LYS A 1 67 ? -9.858 2.763 -15.868 1.00 96.62 67 LYS A O 1
ATOM 569 N N . GLN A 1 68 ? -9.917 3.831 -17.825 1.00 96.75 68 GLN A N 1
ATOM 570 C CA . GLN A 1 68 ? -11.274 4.362 -17.634 1.00 96.75 68 GLN A CA 1
ATOM 571 C C . GLN A 1 68 ? -12.372 3.331 -17.918 1.00 96.75 68 GLN A C 1
ATOM 573 O O . GLN A 1 68 ? -13.431 3.394 -17.297 1.00 96.75 68 GLN A O 1
ATOM 578 N N . LEU A 1 69 ? -12.149 2.425 -18.873 1.00 96.25 69 LEU A N 1
ATOM 579 C CA . LEU A 1 69 ? -13.134 1.420 -19.273 1.00 96.25 69 LEU A CA 1
ATOM 580 C C . LEU A 1 69 ? -13.161 0.226 -18.320 1.00 96.25 69 LEU A C 1
ATOM 582 O O . LEU A 1 69 ? -14.240 -0.214 -17.940 1.00 96.25 69 LEU A O 1
ATOM 586 N N . VAL A 1 70 ? -11.992 -0.299 -17.942 1.00 96.56 70 VAL A N 1
ATOM 587 C CA . VAL A 1 70 ? -11.887 -1.496 -17.099 1.00 96.56 70 VAL A CA 1
ATOM 588 C C . VAL A 1 70 ? -12.249 -1.146 -15.650 1.00 96.56 70 VAL A C 1
ATOM 590 O O . VAL A 1 70 ? -11.526 -0.363 -15.017 1.00 96.56 70 VAL A O 1
ATOM 593 N N . PRO A 1 71 ? -13.325 -1.736 -15.087 1.00 96.12 71 PRO A N 1
ATOM 594 C CA . PRO A 1 71 ? -13.771 -1.434 -13.735 1.00 96.12 71 PRO A CA 1
ATOM 595 C C . PRO A 1 71 ? -12.693 -1.694 -12.684 1.00 96.12 71 PRO A C 1
ATOM 597 O O . PRO A 1 71 ? -11.836 -2.570 -12.831 1.00 96.12 71 PRO A O 1
ATOM 600 N N . LYS A 1 72 ? -12.772 -0.935 -11.590 1.00 96.31 72 LYS A N 1
ATOM 601 C CA . LYS A 1 72 ? -12.000 -1.190 -10.374 1.00 96.31 72 LYS A CA 1
ATOM 602 C C . LYS A 1 72 ? -12.870 -1.907 -9.356 1.00 96.31 72 LYS A C 1
ATOM 604 O O . LYS A 1 72 ? -14.049 -1.584 -9.231 1.00 96.31 72 LYS A O 1
ATOM 609 N N . ILE A 1 73 ? -12.260 -2.814 -8.610 1.00 94.44 73 ILE A N 1
ATOM 610 C CA . ILE A 1 73 ? -12.876 -3.489 -7.475 1.00 94.44 73 ILE A CA 1
ATOM 611 C C . ILE A 1 73 ? -12.144 -3.139 -6.188 1.00 94.44 73 ILE A C 1
ATOM 613 O O . ILE A 1 73 ? -10.936 -2.873 -6.184 1.00 94.44 73 ILE A O 1
ATOM 617 N N . ASP A 1 74 ? -12.914 -3.116 -5.108 1.00 93.31 74 ASP A N 1
ATOM 618 C CA . ASP A 1 74 ? -12.408 -3.031 -3.749 1.00 93.31 74 ASP A CA 1
ATOM 619 C C . ASP A 1 74 ? -11.997 -4.436 -3.307 1.00 93.31 74 ASP A C 1
ATOM 621 O O . ASP A 1 74 ? -12.814 -5.354 -3.265 1.00 93.31 74 ASP A O 1
ATOM 625 N N . ILE A 1 75 ? -10.712 -4.608 -3.011 1.00 91.88 75 ILE A N 1
ATOM 626 C CA . ILE A 1 75 ? -10.193 -5.818 -2.390 1.00 91.88 75 ILE A CA 1
ATOM 627 C C . ILE A 1 75 ? -10.084 -5.547 -0.901 1.00 91.88 75 ILE A C 1
ATOM 629 O O . ILE A 1 75 ? -9.330 -4.669 -0.478 1.00 91.88 75 ILE A O 1
ATOM 633 N N . GLU A 1 76 ? -10.822 -6.324 -0.120 1.00 88.88 76 GLU A N 1
ATOM 634 C CA . GLU A 1 76 ? -10.826 -6.237 1.333 1.00 88.88 76 GLU A CA 1
ATOM 635 C C . GLU A 1 76 ? -10.293 -7.540 1.932 1.00 88.88 76 GLU A C 1
ATOM 637 O O . GLU A 1 76 ? -10.718 -8.637 1.569 1.00 88.88 76 GLU A O 1
ATOM 642 N N . ASN A 1 77 ? -9.361 -7.422 2.873 1.00 81.69 77 ASN A N 1
ATOM 643 C CA . ASN A 1 77 ? -8.921 -8.526 3.714 1.00 81.69 77 ASN A CA 1
ATOM 644 C C . ASN A 1 77 ? -8.689 -8.001 5.132 1.00 81.69 77 ASN A C 1
ATOM 646 O O . ASN A 1 77 ? -7.677 -7.353 5.401 1.00 81.69 77 ASN A O 1
ATOM 650 N N . GLY A 1 78 ? -9.615 -8.260 6.055 1.00 82.50 78 GLY A N 1
ATOM 651 C CA . GLY A 1 78 ? -9.544 -7.691 7.403 1.00 82.50 78 GLY A CA 1
ATOM 652 C C . GLY A 1 78 ? -9.629 -6.161 7.368 1.00 82.50 78 GLY A C 1
ATOM 653 O O . GLY A 1 78 ? -10.574 -5.618 6.802 1.00 82.50 78 GLY A O 1
ATOM 654 N N . PHE A 1 79 ? -8.645 -5.458 7.941 1.00 77.06 79 PHE A N 1
ATOM 655 C CA . PHE A 1 79 ? -8.572 -3.987 7.853 1.00 77.06 79 PHE A CA 1
ATOM 656 C C . PHE A 1 79 ? -7.808 -3.457 6.631 1.00 77.06 79 PHE A C 1
ATOM 658 O O . PHE A 1 79 ? -7.738 -2.242 6.435 1.00 77.06 79 PHE A O 1
ATOM 665 N N . GLU A 1 80 ? -7.225 -4.331 5.810 1.00 79.12 80 GLU A N 1
ATOM 666 C CA . GLU A 1 80 ? -6.537 -3.915 4.591 1.00 79.12 80 GLU A CA 1
ATOM 667 C C . GLU A 1 80 ? -7.551 -3.791 3.462 1.00 79.12 80 GLU A C 1
ATOM 669 O O . GLU A 1 80 ? -8.248 -4.748 3.125 1.00 79.12 80 GLU A O 1
ATOM 674 N N . THR A 1 81 ? -7.618 -2.599 2.876 1.00 84.25 81 THR A N 1
ATOM 675 C CA . THR A 1 81 ? -8.444 -2.321 1.705 1.00 84.25 81 THR A CA 1
ATOM 676 C C . THR A 1 81 ? -7.573 -1.693 0.633 1.00 84.25 81 THR A C 1
ATOM 678 O O . THR A 1 81 ? -6.767 -0.803 0.914 1.00 84.25 81 THR A O 1
ATOM 681 N N . TYR A 1 82 ? -7.697 -2.166 -0.602 1.00 91.25 82 TYR A N 1
ATOM 682 C CA . TYR A 1 82 ? -7.073 -1.508 -1.741 1.00 91.25 82 TYR A CA 1
ATOM 683 C C . TYR A 1 82 ? -7.941 -1.634 -2.988 1.00 91.25 82 TYR A C 1
ATOM 685 O O . TYR A 1 82 ? -8.694 -2.589 -3.158 1.00 91.25 82 TYR A O 1
ATOM 693 N N . LYS A 1 83 ? -7.820 -0.647 -3.876 1.00 93.19 83 LYS A N 1
ATOM 694 C CA . LYS A 1 83 ? -8.522 -0.617 -5.160 1.00 93.19 83 LYS A CA 1
ATOM 695 C C . LYS A 1 83 ? -7.581 -1.049 -6.265 1.00 93.19 83 LYS A C 1
ATOM 697 O O . LYS A 1 83 ? -6.518 -0.449 -6.424 1.00 93.19 83 LYS A O 1
ATOM 702 N N . ARG A 1 84 ? -7.996 -2.014 -7.080 1.00 94.56 84 ARG A N 1
ATOM 703 C CA . ARG A 1 84 ? -7.303 -2.363 -8.330 1.00 94.56 84 ARG A CA 1
ATOM 704 C C . ARG A 1 84 ? -8.288 -2.568 -9.468 1.00 94.56 84 ARG A C 1
ATOM 706 O O . ARG A 1 84 ? -9.480 -2.729 -9.229 1.00 94.56 84 ARG A O 1
ATOM 713 N N . HIS A 1 85 ? -7.791 -2.538 -10.700 1.00 96.06 85 HIS A N 1
ATOM 714 C CA . HIS A 1 85 ? -8.581 -2.971 -11.851 1.00 96.06 85 HIS A CA 1
ATOM 715 C C . HIS A 1 85 ? -8.909 -4.467 -11.738 1.00 96.06 85 HIS A C 1
ATOM 717 O O . HIS A 1 85 ? -8.158 -5.226 -11.110 1.00 96.06 85 HIS A O 1
ATOM 723 N N . LEU A 1 86 ? -10.035 -4.868 -12.333 1.00 95.62 86 LEU A N 1
ATOM 724 C CA . LEU A 1 86 ? -10.360 -6.278 -12.535 1.00 95.62 86 LEU A CA 1
ATOM 725 C C . LEU A 1 86 ? -9.217 -6.994 -13.265 1.00 95.62 86 LEU A C 1
ATOM 727 O O . LEU A 1 86 ? -8.623 -6.440 -14.188 1.00 95.62 86 LEU A O 1
ATOM 731 N N . GLN A 1 87 ? -8.939 -8.221 -12.844 1.00 95.00 87 GLN A N 1
ATOM 732 C CA . GLN A 1 87 ? -7.967 -9.144 -13.424 1.00 95.00 87 GLN A CA 1
ATOM 733 C C . GLN A 1 87 ? -8.690 -10.330 -14.061 1.00 95.00 87 GLN A C 1
ATOM 735 O O . GLN A 1 87 ? -9.834 -10.647 -13.718 1.00 95.00 87 GLN A O 1
ATOM 740 N N . CYS A 1 88 ? -8.035 -11.001 -15.008 1.00 92.75 88 CYS A N 1
ATOM 741 C CA . CYS A 1 88 ? -8.670 -12.074 -15.779 1.00 92.75 88 CYS A CA 1
ATOM 742 C C . CYS A 1 88 ? -9.145 -13.245 -14.909 1.00 92.75 88 CYS A C 1
ATOM 744 O O . CYS A 1 88 ? -10.165 -13.871 -15.223 1.00 92.75 88 CYS A O 1
ATOM 746 N N . ASP A 1 89 ? -8.419 -13.500 -13.826 1.00 93.06 89 ASP A N 1
ATOM 747 C CA . ASP A 1 89 ? -8.642 -14.622 -12.918 1.00 93.06 89 ASP A CA 1
ATOM 748 C C . ASP A 1 89 ? -9.513 -14.250 -11.705 1.00 93.06 89 ASP A C 1
ATOM 750 O O . ASP A 1 89 ? -9.702 -15.068 -10.804 1.00 93.06 89 ASP A O 1
ATOM 754 N N . ASP A 1 90 ? -10.078 -13.035 -11.683 1.00 94.06 90 ASP A N 1
ATOM 755 C CA . ASP A 1 90 ? -11.060 -12.648 -10.670 1.00 94.06 90 ASP A CA 1
ATOM 756 C C . ASP A 1 90 ? -12.341 -13.485 -10.752 1.00 94.06 90 ASP A C 1
ATOM 758 O O . ASP A 1 90 ? -12.729 -13.981 -11.816 1.00 94.06 90 ASP A O 1
ATOM 762 N N . ASP A 1 91 ? -13.023 -13.590 -9.606 1.00 93.62 91 ASP A N 1
ATOM 763 C CA . ASP A 1 91 ? -14.307 -14.282 -9.474 1.00 93.62 91 ASP A CA 1
ATOM 764 C C . ASP A 1 91 ? -15.293 -13.849 -10.586 1.00 93.62 91 ASP A C 1
ATOM 766 O O . ASP A 1 91 ? -15.470 -12.643 -10.810 1.00 93.62 91 ASP A O 1
ATOM 770 N N . PRO A 1 92 ? -15.952 -14.798 -11.284 1.00 94.81 92 PRO A N 1
ATOM 771 C CA . PRO A 1 92 ? -16.949 -14.496 -12.309 1.00 94.81 92 PRO A CA 1
ATOM 772 C C . PRO A 1 92 ? -18.052 -13.523 -11.874 1.00 94.81 92 PRO A C 1
ATOM 774 O O . PRO A 1 92 ? -18.561 -12.782 -12.715 1.00 94.81 92 PRO A O 1
ATOM 777 N N . GLU A 1 93 ? -18.417 -13.474 -10.591 1.00 94.88 93 GLU A N 1
ATOM 778 C CA . GLU A 1 93 ? -19.419 -12.525 -10.095 1.00 94.88 93 GLU A CA 1
ATOM 779 C C . GLU A 1 93 ? -18.952 -11.068 -10.213 1.00 94.88 93 GLU A C 1
ATOM 781 O O . GLU A 1 93 ? -19.760 -10.188 -10.517 1.00 94.88 93 GLU A O 1
ATOM 786 N N . HIS A 1 94 ? -17.650 -10.796 -10.067 1.00 93.50 94 HIS A N 1
ATOM 787 C CA . HIS A 1 94 ? -17.099 -9.455 -10.287 1.00 93.50 94 HIS A CA 1
ATOM 788 C C . HIS A 1 94 ? -17.146 -9.033 -11.763 1.00 93.50 94 HIS A C 1
ATOM 790 O O . HIS A 1 94 ? -17.152 -7.841 -12.073 1.00 93.50 94 HIS A O 1
ATOM 796 N N . TRP A 1 95 ? -17.214 -10.006 -12.673 1.00 95.88 95 TRP A N 1
ATOM 797 C CA . TRP A 1 95 ? -17.284 -9.788 -14.115 1.00 95.88 95 TRP A CA 1
ATOM 798 C C . TRP A 1 95 ? -18.702 -9.580 -14.647 1.00 95.88 95 TRP A C 1
ATOM 800 O O . TRP A 1 95 ? -18.853 -9.222 -15.815 1.00 95.88 95 TRP A O 1
ATOM 810 N N . LYS A 1 96 ? -19.734 -9.766 -13.817 1.00 95.56 96 LYS A N 1
ATOM 811 C CA . LYS A 1 96 ? -21.136 -9.704 -14.236 1.00 95.56 96 LYS A CA 1
ATOM 812 C C . LYS A 1 96 ? -21.491 -8.345 -14.852 1.00 95.56 96 LYS A C 1
ATOM 814 O O . LYS A 1 96 ? -21.522 -7.329 -14.158 1.00 95.56 96 LYS A O 1
ATOM 819 N N . GLY A 1 97 ? -21.804 -8.337 -16.149 1.00 94.38 97 GLY A N 1
ATOM 820 C CA . GLY A 1 97 ? -22.105 -7.129 -16.930 1.00 94.38 97 GLY A CA 1
ATOM 821 C C . GLY A 1 97 ? -20.888 -6.450 -17.577 1.00 94.38 97 GLY A C 1
ATOM 822 O O . GLY A 1 97 ? -21.053 -5.473 -18.308 1.00 94.38 97 GLY A O 1
ATOM 823 N N . TRP A 1 98 ? -19.682 -6.974 -17.353 1.00 96.12 98 TRP A N 1
ATOM 824 C CA . TRP A 1 98 ? -18.406 -6.452 -17.856 1.00 96.12 98 TRP A CA 1
ATOM 825 C C . TRP A 1 98 ? -17.593 -7.503 -18.621 1.00 96.12 98 TRP A C 1
ATOM 827 O O . TRP A 1 98 ? -16.425 -7.282 -18.927 1.00 96.12 98 TRP A O 1
ATOM 837 N N . GLU A 1 99 ? -18.186 -8.647 -18.962 1.00 96.44 99 GLU A N 1
ATOM 838 C CA . GLU A 1 99 ? -17.496 -9.811 -19.530 1.00 96.44 99 GLU A CA 1
ATOM 839 C C . GLU A 1 99 ? -16.769 -9.475 -20.841 1.00 96.44 99 GLU A C 1
ATOM 841 O O . GLU A 1 99 ? -15.683 -9.984 -21.121 1.00 96.44 99 GLU A O 1
ATOM 846 N N . HIS A 1 100 ? -17.341 -8.559 -21.624 1.00 95.25 100 HIS A N 1
ATOM 847 C CA . HIS A 1 100 ? -16.771 -8.060 -22.873 1.00 95.25 100 HIS A CA 1
ATOM 848 C C . HIS A 1 100 ? -15.453 -7.286 -22.681 1.00 95.25 100 HIS A C 1
ATOM 850 O O . HIS A 1 100 ? -14.684 -7.172 -23.633 1.00 95.25 100 HIS A O 1
ATOM 856 N N . LEU A 1 101 ? -15.156 -6.799 -21.469 1.00 96.81 101 LEU A N 1
ATOM 857 C CA . LEU A 1 101 ? -13.931 -6.064 -21.128 1.00 96.81 101 LEU A CA 1
ATOM 858 C C . LEU A 1 101 ? -12.785 -6.963 -20.650 1.00 96.81 101 LEU A C 1
ATOM 860 O O . LEU A 1 101 ? -11.690 -6.460 -20.396 1.00 96.81 101 LEU A O 1
ATOM 864 N N . LYS A 1 102 ? -12.992 -8.282 -20.541 1.00 96.12 102 LYS A N 1
ATOM 865 C CA . LYS A 1 102 ? -12.006 -9.206 -19.958 1.00 96.12 102 LYS A CA 1
ATOM 866 C C . LYS A 1 102 ? -10.641 -9.164 -20.652 1.00 96.12 102 LYS A C 1
ATOM 868 O O . LYS A 1 102 ? -9.608 -9.181 -19.994 1.00 96.12 102 LYS A O 1
ATOM 873 N N . ARG A 1 103 ? -10.621 -9.037 -21.980 1.00 95.69 103 ARG A N 1
ATOM 874 C CA . ARG A 1 103 ? -9.374 -8.867 -22.745 1.00 95.69 103 ARG A CA 1
ATOM 875 C C . ARG A 1 103 ? -8.742 -7.487 -22.553 1.00 95.69 103 ARG A C 1
ATOM 877 O O . ARG A 1 103 ? -7.528 -7.398 -22.451 1.00 95.69 103 ARG A O 1
ATOM 884 N N . GLY A 1 104 ? -9.540 -6.427 -22.425 1.00 95.31 104 GLY A N 1
ATOM 885 C CA . GLY A 1 104 ? -9.028 -5.104 -22.056 1.00 95.31 104 GLY A CA 1
ATOM 886 C C . GLY A 1 104 ? -8.330 -5.113 -20.691 1.00 95.31 104 GLY A C 1
ATOM 887 O O . GLY A 1 104 ? -7.256 -4.534 -20.543 1.00 95.31 104 GLY A O 1
ATOM 888 N N . ALA A 1 105 ? -8.889 -5.834 -19.714 1.00 96.50 105 ALA A N 1
ATOM 889 C CA . ALA A 1 105 ? -8.229 -6.070 -18.431 1.00 96.50 105 ALA A CA 1
ATOM 890 C C . ALA A 1 105 ? -6.941 -6.883 -18.574 1.00 96.50 105 ALA A C 1
ATOM 892 O O . ALA A 1 105 ? -5.948 -6.534 -17.947 1.00 96.50 105 ALA A O 1
ATOM 893 N N . GLN A 1 106 ? -6.920 -7.896 -19.444 1.00 96.44 106 GLN A N 1
ATOM 894 C CA . GLN A 1 106 ? -5.702 -8.651 -19.738 1.00 96.44 106 GLN A CA 1
ATOM 895 C C . GLN A 1 106 ? -4.571 -7.756 -20.260 1.00 96.44 106 GLN A C 1
ATOM 897 O O . GLN A 1 106 ? -3.430 -7.900 -19.832 1.00 96.44 106 GLN A O 1
ATOM 902 N N . ILE A 1 107 ? -4.880 -6.809 -21.152 1.00 95.75 107 ILE A N 1
ATOM 903 C CA . ILE A 1 107 ? -3.894 -5.848 -21.672 1.00 95.75 107 ILE A CA 1
ATOM 904 C C . ILE A 1 107 ? -3.318 -4.994 -20.532 1.00 95.75 107 ILE A C 1
ATOM 906 O O . ILE A 1 107 ? -2.108 -4.764 -20.490 1.00 95.75 107 ILE A O 1
ATOM 910 N N . LEU A 1 108 ? -4.163 -4.543 -19.595 1.00 95.06 108 LEU A N 1
ATOM 911 C CA . LEU A 1 108 ? -3.711 -3.803 -18.410 1.00 95.06 108 LEU A CA 1
ATOM 912 C C . LEU A 1 108 ? -2.874 -4.676 -17.464 1.00 95.06 108 LEU A C 1
ATOM 914 O O . LEU A 1 108 ? -1.862 -4.211 -16.949 1.00 95.06 108 LEU A O 1
ATOM 918 N N . GLU A 1 109 ? -3.288 -5.922 -17.244 1.00 93.94 109 GLU A N 1
ATOM 919 C CA . GLU A 1 109 ? -2.648 -6.883 -16.341 1.00 93.94 109 GLU A CA 1
ATOM 920 C C . GLU A 1 109 ? -1.254 -7.301 -16.824 1.00 93.94 109 GLU A C 1
ATOM 922 O O . GLU A 1 109 ? -0.318 -7.340 -16.029 1.00 93.94 109 GLU A O 1
ATOM 927 N N . LEU A 1 110 ? -1.092 -7.554 -18.127 1.00 93.94 110 LEU A N 1
ATOM 928 C CA . LEU A 1 110 ? 0.201 -7.901 -18.727 1.00 93.94 110 LEU A CA 1
ATOM 929 C C . LEU A 1 110 ? 1.205 -6.740 -18.681 1.00 93.94 110 LEU A C 1
ATOM 931 O O . LEU A 1 110 ? 2.412 -6.968 -18.734 1.00 93.94 110 LEU A O 1
ATOM 935 N N . GLY A 1 111 ? 0.725 -5.493 -18.623 1.00 91.88 111 GLY A N 1
ATOM 936 C CA . GLY A 1 111 ? 1.565 -4.302 -18.476 1.00 91.88 111 GLY A CA 1
ATOM 937 C C . GLY A 1 111 ? 2.400 -3.927 -19.707 1.00 91.88 111 GLY A C 1
ATOM 938 O O . GLY A 1 111 ? 3.116 -2.930 -19.669 1.00 91.88 111 GLY A O 1
ATOM 939 N N . GLU A 1 112 ? 2.303 -4.660 -20.819 1.00 93.94 112 GLU A N 1
ATOM 940 C CA . GLU A 1 112 ? 3.081 -4.380 -22.034 1.00 93.94 112 GLU A CA 1
ATOM 941 C C . GLU A 1 112 ? 2.772 -3.001 -22.628 1.00 93.94 112 GLU A C 1
ATOM 943 O O . GLU A 1 112 ? 3.686 -2.276 -23.015 1.00 93.94 112 GLU A O 1
ATOM 948 N N . LEU A 1 113 ? 1.491 -2.614 -22.657 1.00 94.56 113 LEU A N 1
ATOM 949 C CA . LEU A 1 113 ? 1.081 -1.284 -23.107 1.00 94.56 113 LEU A CA 1
ATOM 950 C C . LEU A 1 113 ? 1.606 -0.191 -22.169 1.00 94.56 113 LEU A C 1
ATOM 952 O O . LEU A 1 113 ? 2.062 0.844 -22.644 1.00 94.56 113 LEU A O 1
ATOM 956 N N . ALA A 1 114 ? 1.562 -0.419 -20.852 1.00 93.75 114 ALA A N 1
ATOM 957 C CA . ALA A 1 114 ? 2.097 0.527 -19.877 1.00 93.75 114 ALA A CA 1
ATOM 958 C C . ALA A 1 114 ? 3.601 0.719 -20.083 1.00 93.75 114 ALA A C 1
ATOM 960 O O . ALA A 1 114 ? 4.056 1.850 -20.202 1.00 93.75 114 ALA A O 1
ATOM 961 N N . ARG A 1 115 ? 4.348 -0.374 -20.264 1.00 91.00 115 ARG A N 1
ATOM 962 C CA . ARG A 1 115 ? 5.774 -0.327 -20.594 1.00 91.00 115 ARG A CA 1
ATOM 963 C C . ARG A 1 115 ? 6.046 0.419 -21.904 1.00 91.00 115 ARG A C 1
ATOM 965 O O . ARG A 1 115 ? 6.945 1.246 -21.975 1.00 91.00 115 ARG A O 1
ATOM 972 N N . ALA A 1 116 ? 5.255 0.163 -22.943 1.00 92.31 116 ALA A N 1
ATOM 973 C CA . ALA A 1 116 ? 5.405 0.839 -24.229 1.00 92.31 116 ALA A CA 1
ATOM 974 C C . ALA A 1 116 ? 5.090 2.350 -24.149 1.00 92.31 116 ALA A C 1
ATOM 976 O O . ALA A 1 116 ? 5.700 3.151 -24.852 1.00 92.31 116 ALA A O 1
ATOM 977 N N . ALA A 1 117 ? 4.146 2.748 -23.293 1.00 93.88 117 ALA A N 1
ATOM 978 C CA . ALA A 1 117 ? 3.684 4.129 -23.145 1.00 93.88 117 ALA A CA 1
ATOM 979 C C . ALA A 1 117 ? 4.515 4.965 -22.150 1.00 93.88 117 ALA A C 1
ATOM 981 O O . ALA A 1 117 ? 4.724 6.170 -22.340 1.00 93.88 117 ALA A O 1
ATOM 982 N N . GLU A 1 118 ? 4.943 4.350 -21.053 1.00 91.81 118 GLU A N 1
ATOM 983 C CA . GLU A 1 118 ? 5.574 5.008 -19.904 1.00 91.81 118 GLU A CA 1
ATOM 984 C C . GLU A 1 118 ? 7.090 4.753 -19.854 1.00 91.81 118 GLU A C 1
ATOM 986 O O . GLU A 1 118 ? 7.808 5.525 -19.220 1.00 91.81 118 GLU A O 1
ATOM 991 N N . GLY A 1 119 ? 7.584 3.760 -20.600 1.00 86.50 119 GLY A N 1
ATOM 992 C CA . GLY A 1 119 ? 8.983 3.347 -20.634 1.00 86.50 119 GLY A CA 1
ATOM 993 C C . GLY A 1 119 ? 9.236 2.073 -19.829 1.00 86.50 119 GLY A C 1
ATOM 994 O O . GLY A 1 119 ? 8.318 1.432 -19.314 1.00 86.50 119 GLY A O 1
ATOM 995 N N . ASP A 1 120 ? 10.506 1.684 -19.738 1.00 80.44 120 ASP A N 1
ATOM 996 C CA . ASP A 1 120 ? 10.898 0.564 -18.889 1.00 80.44 120 ASP A CA 1
ATOM 997 C C . ASP A 1 120 ? 10.560 0.837 -17.418 1.00 80.44 120 ASP A C 1
ATOM 999 O O . ASP A 1 120 ? 10.471 1.982 -16.967 1.00 80.44 120 ASP A O 1
ATOM 1003 N N . ILE A 1 121 ? 10.364 -0.250 -16.669 1.00 72.75 121 ILE A N 1
ATOM 1004 C CA . ILE A 1 121 ? 10.176 -0.189 -15.220 1.00 72.75 121 ILE A CA 1
ATOM 1005 C C . ILE A 1 121 ? 11.374 0.581 -14.634 1.00 72.75 121 ILE A C 1
ATOM 1007 O O . ILE A 1 121 ? 12.507 0.270 -15.018 1.00 72.75 121 ILE A O 1
ATOM 1011 N N . PRO A 1 122 ? 11.149 1.570 -13.745 1.00 76.94 122 PRO A N 1
ATOM 1012 C CA . PRO A 1 122 ? 12.234 2.300 -13.100 1.00 76.94 122 PRO A CA 1
ATOM 1013 C C . PRO A 1 122 ? 13.275 1.345 -12.519 1.00 76.94 122 PRO A C 1
ATOM 1015 O O . PRO A 1 122 ? 12.906 0.294 -11.986 1.00 76.94 122 PRO A O 1
ATOM 1018 N N . GLU A 1 123 ? 14.556 1.725 -12.576 1.00 81.94 123 GLU A N 1
ATOM 1019 C CA . GLU A 1 123 ? 15.610 0.978 -11.881 1.00 81.94 123 GLU A CA 1
ATOM 1020 C C . GLU A 1 123 ? 15.205 0.799 -10.400 1.00 81.94 123 GLU A C 1
ATOM 1022 O O . GLU A 1 123 ? 14.522 1.640 -9.795 1.00 81.94 123 GLU A O 1
ATOM 1027 N N . THR A 1 124 ? 15.580 -0.326 -9.797 1.00 82.06 124 THR A N 1
ATOM 1028 C CA . THR A 1 124 ? 15.210 -0.659 -8.416 1.00 82.06 124 THR A CA 1
ATOM 1029 C C . THR A 1 124 ? 15.752 0.382 -7.452 1.00 82.06 124 THR A C 1
ATOM 1031 O O . THR A 1 124 ? 15.089 0.703 -6.469 1.00 82.06 124 THR A O 1
ATOM 1034 N N . SER A 1 125 ? 16.906 0.977 -7.762 1.00 85.06 125 SER A N 1
ATOM 1035 C CA . SER A 1 125 ? 17.427 2.157 -7.073 1.00 85.06 125 SER A CA 1
ATOM 1036 C C . SER A 1 125 ? 16.456 3.336 -7.072 1.00 85.06 125 SER A C 1
ATOM 1038 O O . SER A 1 125 ? 16.194 3.892 -6.008 1.00 85.06 125 SER A O 1
ATOM 1040 N N . GLU A 1 126 ? 15.842 3.696 -8.199 1.00 87.25 126 GLU A N 1
ATOM 1041 C CA . GLU A 1 126 ? 14.845 4.774 -8.235 1.00 87.25 126 GLU A CA 1
ATOM 1042 C C . GLU A 1 126 ? 13.612 4.443 -7.391 1.00 87.25 126 GLU A C 1
ATOM 1044 O O . GLU A 1 126 ? 13.108 5.290 -6.644 1.00 87.25 126 GLU A O 1
ATOM 1049 N N . THR A 1 127 ? 13.133 3.201 -7.487 1.00 84.62 127 THR A N 1
ATOM 1050 C CA . THR A 1 127 ? 11.988 2.727 -6.703 1.00 84.62 127 THR A CA 1
ATOM 1051 C C . THR A 1 127 ? 12.307 2.766 -5.209 1.00 84.62 127 THR A C 1
ATOM 1053 O O . THR A 1 127 ? 11.557 3.365 -4.434 1.00 84.62 127 THR A O 1
ATOM 1056 N N . TRP A 1 128 ? 13.450 2.211 -4.804 1.00 90.44 128 TRP A N 1
ATOM 1057 C CA . TRP A 1 128 ? 13.929 2.224 -3.427 1.00 90.44 128 TRP A CA 1
ATOM 1058 C C . TRP A 1 128 ? 14.054 3.648 -2.887 1.00 90.44 128 TRP A C 1
ATOM 1060 O O . TRP A 1 128 ? 13.564 3.917 -1.795 1.00 90.44 128 TRP A O 1
ATOM 1070 N N . GLN A 1 129 ? 14.610 4.588 -3.655 1.00 90.31 129 GLN A N 1
ATOM 1071 C CA . GLN A 1 129 ? 14.735 5.981 -3.217 1.00 90.31 129 GLN A CA 1
ATOM 1072 C C . GLN A 1 129 ? 13.373 6.649 -2.987 1.00 90.31 129 GLN A C 1
ATOM 1074 O O . GLN A 1 129 ? 13.187 7.336 -1.981 1.00 90.31 129 GLN A O 1
ATOM 1079 N N . ARG A 1 130 ? 12.380 6.411 -3.856 1.00 88.50 130 ARG A N 1
ATOM 1080 C CA . ARG A 1 130 ? 11.012 6.925 -3.642 1.00 88.50 130 ARG A CA 1
ATOM 1081 C C . ARG A 1 130 ? 10.389 6.365 -2.365 1.00 88.50 130 ARG A C 1
ATOM 1083 O O . ARG A 1 130 ? 9.810 7.126 -1.591 1.00 88.50 130 ARG A O 1
ATOM 1090 N N . PHE A 1 131 ? 10.515 5.057 -2.137 1.00 88.12 131 PHE A N 1
ATOM 1091 C CA . PHE A 1 131 ? 10.032 4.416 -0.912 1.00 88.12 131 PHE A CA 1
ATOM 1092 C C . PHE A 1 131 ? 10.752 4.954 0.319 1.00 88.12 131 PHE A C 1
ATOM 1094 O O . PHE A 1 131 ? 10.117 5.297 1.313 1.00 88.12 131 PHE A O 1
ATOM 1101 N N . ARG A 1 132 ? 12.072 5.088 0.235 1.00 91.56 132 ARG A N 1
ATOM 1102 C CA . ARG A 1 132 ? 12.907 5.590 1.314 1.00 91.56 132 ARG A CA 1
ATOM 1103 C C . ARG A 1 132 ? 12.500 6.986 1.761 1.00 91.56 132 ARG A C 1
ATOM 1105 O O . ARG A 1 132 ? 12.349 7.186 2.960 1.00 91.56 132 ARG A O 1
ATOM 1112 N N . ILE A 1 133 ? 12.271 7.916 0.834 1.00 93.62 133 ILE A N 1
ATOM 1113 C CA . ILE A 1 133 ? 11.814 9.275 1.168 1.00 93.62 133 ILE A CA 1
ATOM 1114 C C . ILE A 1 133 ? 10.529 9.217 2.004 1.00 93.62 133 ILE A C 1
ATOM 1116 O O . ILE A 1 133 ? 10.447 9.844 3.059 1.00 93.62 133 ILE A O 1
ATOM 1120 N N . GLN A 1 134 ? 9.556 8.407 1.580 1.00 92.62 134 GLN A N 1
ATOM 1121 C CA . GLN A 1 134 ? 8.299 8.239 2.315 1.00 92.62 134 GLN A CA 1
ATOM 1122 C C . GLN A 1 134 ? 8.525 7.609 3.695 1.00 92.62 134 GLN A C 1
ATOM 1124 O O . GLN A 1 134 ? 7.918 8.034 4.677 1.00 92.62 134 GLN A O 1
ATOM 1129 N N . ILE A 1 135 ? 9.404 6.606 3.789 1.00 93.00 135 ILE A N 1
ATOM 1130 C CA . ILE A 1 135 ? 9.759 5.970 5.061 1.00 93.00 135 ILE A CA 1
ATOM 1131 C C . ILE A 1 135 ? 10.387 7.004 5.997 1.00 93.00 135 ILE A C 1
ATOM 1133 O O . ILE A 1 135 ? 9.945 7.135 7.132 1.00 93.00 135 ILE A O 1
ATOM 1137 N N . GLU A 1 136 ? 11.371 7.772 5.540 1.00 95.38 136 GLU A N 1
ATOM 1138 C CA . GLU A 1 136 ? 12.064 8.777 6.352 1.00 95.38 136 GLU A CA 1
ATOM 1139 C C . GLU A 1 136 ? 11.134 9.908 6.816 1.00 95.38 136 GLU A C 1
ATOM 1141 O O . GLU A 1 136 ? 11.256 10.379 7.951 1.00 95.38 136 GLU A O 1
ATOM 1146 N N . GLU A 1 137 ? 10.173 10.321 5.984 1.00 96.06 137 GLU A N 1
ATOM 1147 C CA . GLU A 1 137 ? 9.097 11.232 6.390 1.00 96.06 137 GLU A CA 1
ATOM 1148 C C . GLU A 1 137 ? 8.249 10.630 7.517 1.00 96.06 137 GLU A C 1
ATOM 1150 O O . GLU A 1 137 ? 8.096 11.256 8.567 1.00 96.06 137 GLU A O 1
ATOM 1155 N N . ARG A 1 138 ? 7.782 9.384 7.371 1.00 93.88 138 ARG A N 1
ATOM 1156 C CA . ARG A 1 138 ? 7.003 8.698 8.419 1.00 93.88 138 ARG A CA 1
ATOM 1157 C C . ARG A 1 138 ? 7.794 8.489 9.704 1.00 93.88 138 ARG A C 1
ATOM 1159 O O . ARG A 1 138 ? 7.266 8.710 10.790 1.00 93.88 138 ARG A O 1
ATOM 1166 N N . LEU A 1 139 ? 9.063 8.099 9.606 1.00 95.62 139 LEU A N 1
ATOM 1167 C CA . LEU A 1 139 ? 9.940 7.938 10.766 1.00 95.62 139 LEU A CA 1
ATOM 1168 C C . LEU A 1 139 ? 10.110 9.263 11.513 1.00 95.62 139 LEU A C 1
ATOM 1170 O O . LEU A 1 139 ? 10.115 9.281 12.742 1.00 95.62 139 LEU A O 1
ATOM 1174 N N . ARG A 1 140 ? 10.211 10.384 10.794 1.00 96.38 140 ARG A N 1
ATOM 1175 C CA . ARG A 1 140 ? 10.261 11.718 11.401 1.00 96.38 140 ARG A CA 1
ATOM 1176 C C . ARG A 1 140 ? 8.968 12.056 12.134 1.00 96.38 140 ARG A C 1
ATOM 1178 O O . ARG A 1 140 ? 9.036 12.384 13.314 1.00 96.38 140 ARG A O 1
ATOM 1185 N N . GLU A 1 141 ? 7.818 11.882 11.482 1.00 95.44 141 GLU A N 1
ATOM 1186 C CA . GLU A 1 141 ? 6.505 12.078 12.112 1.00 95.44 141 GLU A CA 1
ATOM 1187 C C . GLU A 1 141 ? 6.378 11.249 13.398 1.00 95.44 141 GLU A C 1
ATOM 1189 O O . GLU A 1 141 ? 5.914 11.739 14.425 1.00 95.44 141 GLU A O 1
ATOM 1194 N N . TYR A 1 142 ? 6.830 9.996 13.369 1.00 94.00 142 TYR A N 1
ATOM 1195 C CA . TYR A 1 142 ? 6.777 9.076 14.501 1.00 94.00 142 TYR A CA 1
ATOM 1196 C C . TYR A 1 142 ? 7.688 9.451 15.667 1.00 94.00 142 TYR A C 1
ATOM 1198 O O . TYR A 1 142 ? 7.287 9.228 16.810 1.00 94.00 142 TYR A O 1
ATOM 1206 N N . ARG A 1 143 ? 8.862 10.035 15.395 1.00 94.81 143 ARG A N 1
ATOM 1207 C CA . ARG A 1 143 ? 9.756 10.591 16.426 1.00 94.81 143 ARG A CA 1
ATOM 1208 C C . ARG A 1 143 ? 9.175 11.834 17.095 1.00 94.81 143 ARG A C 1
ATOM 1210 O O . ARG A 1 143 ? 9.405 12.042 18.279 1.00 94.81 143 ARG A O 1
ATOM 1217 N N . GLU A 1 144 ? 8.459 12.659 16.337 1.00 93.38 144 GLU A N 1
ATOM 1218 C CA . GLU A 1 144 ? 7.925 13.945 16.807 1.00 93.38 144 GLU A CA 1
ATOM 1219 C C . GLU A 1 144 ? 6.538 13.824 17.455 1.00 93.38 144 GLU A C 1
ATOM 1221 O O . GLU A 1 144 ? 6.122 14.690 18.224 1.00 93.38 144 GLU A O 1
ATOM 1226 N N . SER A 1 145 ? 5.805 12.756 17.145 1.00 91.25 145 SER A N 1
ATOM 1227 C CA . SER A 1 145 ? 4.444 12.549 17.631 1.00 91.25 145 SER A CA 1
ATOM 1228 C C . SER A 1 145 ? 4.407 12.092 19.093 1.00 91.25 145 SER A C 1
ATOM 1230 O O . SER A 1 145 ? 5.190 11.241 19.515 1.00 91.25 145 SER A O 1
ATOM 1232 N N . GLU A 1 146 ? 3.405 12.559 19.841 1.00 91.62 146 GLU A N 1
ATOM 1233 C CA . GLU A 1 146 ? 3.170 12.164 21.237 1.00 91.62 146 GLU A CA 1
ATOM 1234 C C . GLU A 1 146 ? 2.861 10.661 21.372 1.00 91.62 146 GLU A C 1
ATOM 1236 O O . GLU A 1 146 ? 2.101 10.087 20.580 1.00 91.62 146 GLU A O 1
ATOM 1241 N N . GLU A 1 147 ? 3.453 10.014 22.378 1.00 90.38 147 GLU A N 1
ATOM 1242 C CA . GLU A 1 147 ? 3.235 8.596 22.666 1.00 90.38 147 GLU A CA 1
ATOM 1243 C C . GLU A 1 147 ? 1.819 8.349 23.197 1.00 90.38 147 GLU A C 1
ATOM 1245 O O . GLU A 1 147 ? 1.377 8.928 24.187 1.00 90.38 147 GLU A O 1
ATOM 1250 N N . ILE A 1 148 ? 1.099 7.441 22.541 1.00 86.81 148 ILE A N 1
ATOM 1251 C CA . ILE A 1 148 ? -0.306 7.140 22.863 1.00 86.81 148 ILE A CA 1
ATOM 1252 C C . ILE A 1 148 ? -0.391 6.106 23.999 1.00 86.81 148 ILE A C 1
ATOM 1254 O O . ILE A 1 148 ? -1.404 5.982 24.691 1.00 86.81 148 ILE A O 1
ATOM 1258 N N . THR A 1 149 ? 0.682 5.344 24.200 1.00 86.44 149 THR A N 1
ATOM 1259 C CA . THR A 1 149 ? 0.758 4.247 25.163 1.00 86.44 149 THR A CA 1
ATOM 1260 C C . THR A 1 149 ? 1.700 4.577 26.310 1.00 86.44 149 THR A C 1
ATOM 1262 O O . THR A 1 149 ? 2.720 5.232 26.130 1.00 86.44 149 THR A O 1
ATOM 1265 N N . LYS A 1 150 ? 1.387 4.062 27.501 1.00 88.94 150 LYS A N 1
ATOM 1266 C CA . LYS A 1 150 ? 2.322 4.054 28.632 1.00 88.94 150 LYS A CA 1
ATOM 1267 C C . LYS A 1 150 ? 3.215 2.824 28.520 1.00 88.94 150 LYS A C 1
ATOM 1269 O O . LYS A 1 150 ? 2.701 1.728 28.307 1.00 88.94 150 LYS A O 1
ATOM 1274 N N . GLY A 1 151 ? 4.516 2.990 28.705 1.00 91.31 151 GLY A N 1
ATOM 1275 C CA . GLY A 1 151 ? 5.476 1.900 28.587 1.00 91.31 151 GLY A CA 1
ATOM 1276 C C . GLY A 1 151 ? 6.906 2.372 28.805 1.00 91.31 151 GLY A C 1
ATOM 1277 O O . GLY A 1 151 ? 7.130 3.520 29.187 1.00 91.31 151 GLY A O 1
ATOM 1278 N N . ALA A 1 152 ? 7.847 1.460 28.587 1.00 90.50 152 ALA A N 1
ATOM 1279 C CA . ALA A 1 152 ? 9.269 1.767 28.611 1.00 90.50 152 ALA A CA 1
ATOM 1280 C C . ALA A 1 152 ? 9.665 2.572 27.359 1.00 90.50 152 ALA A C 1
ATOM 1282 O O . ALA A 1 152 ? 9.117 2.345 26.278 1.00 90.50 152 ALA A O 1
ATOM 1283 N N . GLU A 1 153 ? 10.592 3.519 27.506 1.00 90.25 153 GLU A N 1
ATOM 1284 C CA . GLU A 1 153 ? 10.994 4.447 26.439 1.00 90.25 153 GLU A CA 1
ATOM 1285 C C . GLU A 1 153 ? 11.645 3.715 25.258 1.00 90.25 153 GLU A C 1
ATOM 1287 O O . GLU A 1 153 ? 11.417 4.065 24.103 1.00 90.25 153 GLU A O 1
ATOM 1292 N N . GLU A 1 154 ? 12.385 2.640 25.517 1.00 92.31 154 GLU A N 1
ATOM 1293 C CA . GLU A 1 154 ? 13.020 1.801 24.500 1.00 92.31 154 GLU A CA 1
ATOM 1294 C C . GLU A 1 154 ? 12.025 1.037 23.610 1.00 92.31 154 GLU A C 1
ATOM 1296 O O . GLU A 1 154 ? 12.399 0.564 22.540 1.00 92.31 154 GLU A O 1
ATOM 1301 N N . LEU A 1 155 ? 10.760 0.944 24.035 1.00 91.75 155 LEU A N 1
ATOM 1302 C CA . LEU A 1 155 ? 9.651 0.363 23.269 1.00 91.75 155 LEU A CA 1
ATOM 1303 C C . LEU A 1 155 ? 8.713 1.438 22.698 1.00 91.75 155 LEU A C 1
ATOM 1305 O O . LEU A 1 155 ? 7.647 1.119 22.169 1.00 91.75 155 LEU A O 1
ATOM 1309 N N . SER A 1 156 ? 9.069 2.717 22.847 1.00 92.38 156 SER A N 1
ATOM 1310 C CA . SER A 1 156 ? 8.289 3.828 22.306 1.00 92.38 156 SER A CA 1
ATOM 1311 C C . SER A 1 156 ? 8.338 3.847 20.780 1.00 92.38 156 SER A C 1
ATOM 1313 O O . SER A 1 156 ? 9.294 3.372 20.150 1.00 92.38 156 SER A O 1
ATOM 1315 N N . ARG A 1 157 ? 7.321 4.456 20.163 1.00 92.81 157 ARG A N 1
ATOM 1316 C CA . ARG A 1 157 ? 7.308 4.676 18.716 1.00 92.81 157 ARG A CA 1
ATOM 1317 C C . ARG A 1 157 ? 8.502 5.538 18.293 1.00 92.81 157 ARG A C 1
ATOM 1319 O O . ARG A 1 157 ? 9.123 5.239 17.273 1.00 92.81 157 ARG A O 1
ATOM 1326 N N . ALA A 1 158 ? 8.862 6.550 19.083 1.00 93.19 158 ALA A N 1
ATOM 1327 C CA . ALA A 1 158 ? 10.029 7.391 18.822 1.00 93.19 158 ALA A CA 1
ATOM 1328 C C . ALA A 1 158 ? 11.360 6.611 18.847 1.00 93.19 158 ALA A C 1
ATOM 1330 O O . ALA A 1 158 ? 12.213 6.817 17.976 1.00 93.19 158 ALA A O 1
ATOM 1331 N N . SER A 1 159 ? 11.534 5.680 19.793 1.00 93.81 159 SER A N 1
ATOM 1332 C CA . SER A 1 159 ? 12.737 4.839 19.869 1.00 93.81 159 SER A CA 1
ATOM 1333 C C . SER A 1 159 ? 12.836 3.887 18.677 1.00 93.81 159 SER A C 1
ATOM 1335 O O . SER A 1 159 ? 13.863 3.856 17.996 1.00 93.81 159 SER A O 1
ATOM 1337 N N . HIS A 1 160 ? 11.742 3.198 18.329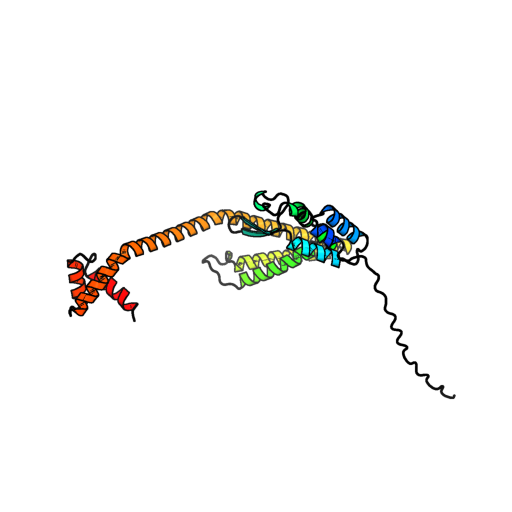 1.00 94.62 160 HIS A N 1
ATOM 1338 C CA . HIS A 1 160 ? 11.697 2.358 17.129 1.00 94.62 160 HIS A CA 1
ATOM 1339 C C . HIS A 1 160 ? 11.974 3.153 15.848 1.00 94.62 160 HIS A C 1
ATOM 1341 O O . HIS A 1 160 ? 12.706 2.683 14.977 1.00 94.62 160 HIS A O 1
ATOM 1347 N N . ALA A 1 161 ? 11.441 4.373 15.740 1.00 95.38 161 ALA A N 1
ATOM 1348 C CA . ALA A 1 161 ? 11.673 5.215 14.575 1.00 95.38 161 ALA A CA 1
ATOM 1349 C C . ALA A 1 161 ? 13.127 5.712 14.471 1.00 95.38 161 ALA A C 1
ATOM 1351 O O . ALA A 1 161 ? 13.657 5.873 13.369 1.00 95.38 161 ALA A O 1
ATOM 1352 N N . THR A 1 162 ? 13.790 5.931 15.607 1.00 95.44 162 THR A N 1
ATOM 1353 C CA . THR A 1 162 ? 1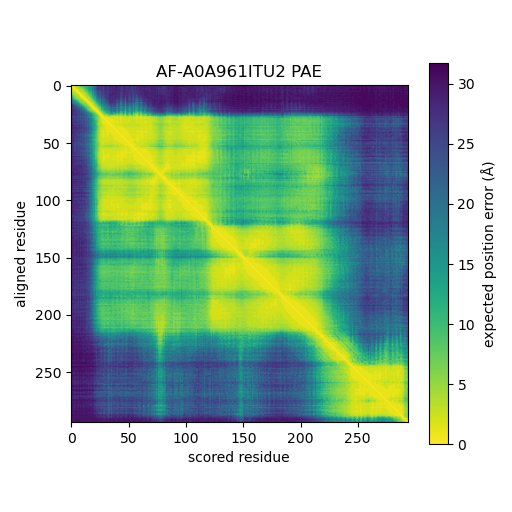5.227 6.237 15.664 1.00 95.44 162 THR A CA 1
ATOM 1354 C C . THR A 1 162 ? 16.060 5.041 15.208 1.00 95.44 162 THR A C 1
ATOM 1356 O O . THR A 1 162 ? 16.857 5.184 14.284 1.00 95.44 162 THR A O 1
ATOM 1359 N N . GLN A 1 163 ? 15.806 3.849 15.755 1.00 96.44 163 GLN A N 1
ATOM 1360 C CA . GLN A 1 163 ? 16.520 2.624 15.370 1.00 96.44 163 GLN A CA 1
ATOM 1361 C C . GLN A 1 163 ? 16.343 2.295 13.880 1.00 96.44 163 GLN A C 1
ATOM 1363 O O . GLN A 1 163 ? 17.302 1.948 13.195 1.00 96.44 163 GLN A O 1
ATOM 1368 N N . ALA A 1 164 ? 15.129 2.447 13.342 1.00 95.12 164 ALA A N 1
ATOM 1369 C CA . ALA A 1 164 ? 14.877 2.241 11.918 1.00 95.12 164 ALA A CA 1
ATOM 1370 C C . ALA A 1 164 ? 15.672 3.223 11.039 1.00 95.12 164 ALA A C 1
ATOM 1372 O O . ALA A 1 164 ? 16.228 2.821 10.019 1.00 95.12 164 ALA A O 1
ATOM 1373 N N . GLN A 1 165 ? 15.785 4.492 11.445 1.00 96.06 165 GLN A N 1
ATOM 1374 C CA . GLN A 1 165 ? 16.600 5.476 10.728 1.00 96.06 165 GLN A CA 1
ATOM 1375 C C . GLN A 1 165 ? 18.092 5.136 10.774 1.00 96.06 165 GLN A C 1
ATOM 1377 O O . GLN A 1 165 ? 18.781 5.283 9.767 1.00 96.06 165 GLN A O 1
ATOM 1382 N N . GLU A 1 166 ? 18.600 4.675 11.917 1.00 96.38 166 GLU A N 1
ATOM 1383 C CA . GLU A 1 166 ? 19.987 4.216 12.041 1.00 96.38 166 GLU A CA 1
ATOM 1384 C C . GLU A 1 166 ? 20.273 3.043 11.098 1.00 96.38 166 GLU A C 1
ATOM 1386 O O . GLU A 1 166 ? 21.301 3.033 10.422 1.00 96.38 166 GLU A O 1
ATOM 1391 N N . LEU A 1 167 ? 19.340 2.093 10.978 1.00 95.62 167 LEU A N 1
ATOM 1392 C CA . LEU A 1 167 ? 19.452 0.983 10.030 1.00 95.62 167 LEU A CA 1
ATOM 1393 C C . LEU A 1 167 ? 19.457 1.462 8.570 1.00 95.62 167 LEU A C 1
ATOM 1395 O O . LEU A 1 167 ? 20.272 0.975 7.789 1.00 95.62 167 LEU A O 1
ATOM 1399 N N . LEU A 1 168 ? 18.622 2.441 8.203 1.00 94.56 168 LEU A N 1
ATOM 1400 C CA . LEU A 1 168 ? 18.655 3.046 6.862 1.00 94.56 168 LEU A CA 1
ATOM 1401 C C . LEU A 1 168 ? 19.999 3.734 6.580 1.00 94.56 168 LEU A C 1
ATOM 1403 O O . LEU A 1 168 ? 20.592 3.534 5.522 1.00 94.56 168 LEU A O 1
ATOM 1407 N N . ASN A 1 169 ? 20.530 4.480 7.549 1.00 94.75 169 ASN A N 1
ATOM 1408 C CA . ASN A 1 169 ? 21.836 5.130 7.421 1.00 94.75 169 ASN A CA 1
ATOM 1409 C C . ASN A 1 169 ? 22.981 4.105 7.308 1.00 94.75 169 ASN A C 1
ATOM 1411 O O . ASN A 1 169 ? 23.973 4.352 6.617 1.00 94.75 169 ASN A O 1
ATOM 1415 N N . ASN A 1 170 ? 22.853 2.947 7.965 1.00 95.94 170 ASN A N 1
ATOM 1416 C CA . ASN A 1 170 ? 23.818 1.855 7.849 1.00 95.94 170 ASN A CA 1
ATOM 1417 C C . ASN A 1 170 ? 23.836 1.249 6.441 1.00 95.94 170 ASN A C 1
ATOM 1419 O O . ASN A 1 170 ? 24.913 0.890 5.967 1.00 95.94 170 ASN A O 1
ATOM 1423 N N . ILE A 1 171 ? 22.691 1.186 5.752 1.00 94.50 171 ILE A N 1
ATOM 1424 C CA . ILE A 1 171 ? 22.643 0.765 4.343 1.00 94.50 171 ILE A CA 1
ATOM 1425 C C . ILE A 1 171 ? 23.500 1.711 3.487 1.00 94.50 171 ILE A C 1
ATOM 1427 O O . ILE A 1 171 ? 24.365 1.233 2.755 1.00 94.50 171 ILE A O 1
ATOM 1431 N N . ASP A 1 172 ? 23.376 3.034 3.658 1.00 93.31 172 ASP A N 1
ATOM 1432 C CA . ASP A 1 172 ? 24.199 4.012 2.915 1.00 93.31 172 ASP A CA 1
ATOM 1433 C C . ASP A 1 172 ? 25.681 3.911 3.228 1.00 93.31 172 ASP A C 1
ATOM 1435 O O . ASP A 1 172 ? 26.540 4.208 2.395 1.00 93.31 172 ASP A O 1
ATOM 1439 N N . PHE A 1 173 ? 25.999 3.625 4.487 1.00 95.44 173 PHE A N 1
ATOM 1440 C CA . PHE A 1 173 ? 27.377 3.463 4.906 1.00 95.44 173 PHE A CA 1
ATOM 1441 C C . PHE A 1 173 ? 28.002 2.251 4.208 1.00 95.44 173 PHE A C 1
ATOM 1443 O O . PHE A 1 173 ? 29.080 2.376 3.627 1.00 95.44 173 PHE A O 1
ATOM 1450 N N . ILE A 1 174 ? 27.302 1.113 4.210 1.00 94.44 174 ILE A N 1
ATOM 1451 C CA . ILE A 1 174 ? 27.750 -0.118 3.553 1.00 94.44 174 ILE A CA 1
ATOM 1452 C C . ILE A 1 174 ? 27.856 0.089 2.039 1.00 94.44 174 ILE A C 1
ATOM 1454 O O . ILE A 1 174 ? 28.888 -0.244 1.459 1.00 94.44 174 ILE A O 1
ATOM 1458 N N . GLU A 1 175 ? 26.846 0.694 1.406 1.00 94.44 175 GLU A N 1
ATOM 1459 C CA . GLU A 1 175 ? 26.864 0.995 -0.029 1.00 94.44 175 GLU A CA 1
ATOM 1460 C C . GLU A 1 175 ? 28.083 1.849 -0.399 1.00 94.44 175 GLU A C 1
ATOM 1462 O O . GLU A 1 175 ? 28.858 1.481 -1.283 1.00 94.44 175 GLU A O 1
ATOM 1467 N N . ARG A 1 176 ? 28.305 2.964 0.313 1.00 95.12 176 ARG A N 1
ATOM 1468 C CA . ARG A 1 176 ? 29.446 3.857 0.061 1.00 95.12 176 ARG A CA 1
ATOM 1469 C C . ARG A 1 176 ? 30.784 3.159 0.262 1.00 95.12 176 ARG A C 1
ATOM 1471 O O . ARG A 1 176 ? 31.698 3.407 -0.521 1.00 95.12 176 ARG A O 1
ATOM 1478 N N . ALA A 1 177 ? 30.901 2.298 1.272 1.00 95.12 177 ALA A N 1
ATOM 1479 C CA . ALA A 1 177 ? 32.108 1.513 1.498 1.00 95.12 177 ALA A CA 1
ATOM 1480 C C . ALA A 1 177 ? 32.372 0.553 0.324 1.00 95.12 177 ALA A C 1
ATOM 1482 O O . ALA A 1 177 ? 33.467 0.555 -0.229 1.00 95.12 177 ALA A O 1
ATOM 1483 N N . MET A 1 178 ? 31.360 -0.199 -0.121 1.00 93.94 178 MET A N 1
ATOM 1484 C CA . MET A 1 178 ? 31.499 -1.136 -1.244 1.00 93.94 178 MET A CA 1
ATOM 1485 C C . MET A 1 178 ? 31.810 -0.425 -2.568 1.00 93.94 178 MET A C 1
ATOM 1487 O O . MET A 1 178 ? 32.666 -0.872 -3.328 1.00 93.94 178 MET A O 1
ATOM 1491 N N . VAL A 1 179 ? 31.150 0.703 -2.836 1.00 94.69 179 VAL A N 1
ATOM 1492 C CA . VAL A 1 179 ? 31.389 1.524 -4.032 1.00 94.69 179 VAL A CA 1
ATOM 1493 C C . VAL A 1 179 ? 32.783 2.161 -4.012 1.00 94.69 179 VAL A C 1
ATOM 1495 O O . VAL A 1 179 ? 33.409 2.281 -5.064 1.00 94.69 179 VAL A O 1
ATOM 1498 N N . GLY A 1 180 ? 33.269 2.573 -2.837 1.00 93.25 180 GLY A N 1
ATOM 1499 C CA . GLY A 1 180 ? 34.585 3.194 -2.667 1.00 93.25 180 GLY A CA 1
ATOM 1500 C C . GLY A 1 180 ? 35.756 2.252 -2.959 1.00 93.25 180 GLY A C 1
ATOM 1501 O O . GLY A 1 180 ? 36.774 2.701 -3.481 1.00 93.25 180 GLY A O 1
ATOM 1502 N N . GLU A 1 181 ? 35.590 0.959 -2.677 1.00 93.56 181 GLU A N 1
ATOM 1503 C CA . GLU A 1 181 ? 36.601 -0.080 -2.924 1.00 93.56 181 GLU A CA 1
ATOM 1504 C C . GLU A 1 181 ? 36.621 -0.579 -4.383 1.00 93.56 181 GLU A C 1
ATOM 1506 O O . GLU A 1 181 ? 37.618 -1.142 -4.832 1.00 93.56 181 GLU A O 1
ATOM 1511 N N . GLU A 1 182 ? 35.550 -0.376 -5.159 1.00 94.62 182 GLU A N 1
ATOM 1512 C CA . GLU A 1 182 ? 35.489 -0.830 -6.554 1.00 94.62 182 GLU A CA 1
ATOM 1513 C C . GLU A 1 182 ? 36.082 0.231 -7.501 1.00 94.62 182 GLU A C 1
ATOM 1515 O O . GLU A 1 182 ? 35.579 1.355 -7.571 1.00 94.62 182 GLU A O 1
ATOM 1520 N N . PRO A 1 183 ? 37.146 -0.076 -8.266 1.00 91.31 183 PRO A N 1
ATOM 1521 C CA . PRO A 1 183 ? 37.756 0.889 -9.180 1.00 91.31 183 PRO A CA 1
ATOM 1522 C C . PRO A 1 183 ? 36.960 1.125 -10.475 1.00 91.31 183 PRO A C 1
ATOM 1524 O O . PRO A 1 183 ? 37.145 2.166 -11.107 1.00 91.31 183 PRO A O 1
ATOM 1527 N N . ARG A 1 184 ? 36.100 0.190 -10.901 1.00 95.25 184 ARG A N 1
ATOM 1528 C CA . ARG A 1 184 ? 35.396 0.253 -12.194 1.00 95.25 184 ARG A CA 1
ATOM 1529 C C . ARG A 1 184 ? 33.997 0.846 -12.049 1.00 95.25 184 ARG A C 1
ATOM 1531 O O . ARG A 1 184 ? 33.160 0.324 -11.318 1.00 95.25 184 ARG A O 1
ATOM 1538 N N . GLU A 1 185 ? 33.706 1.895 -12.815 1.00 92.50 185 GLU A N 1
ATOM 1539 C CA . GLU A 1 185 ? 32.433 2.625 -12.707 1.00 92.50 185 GLU A CA 1
ATOM 1540 C C . GLU A 1 185 ? 31.201 1.766 -13.042 1.00 92.50 185 GLU A C 1
ATOM 1542 O O . GLU A 1 185 ? 30.169 1.885 -12.389 1.00 92.50 185 GLU A O 1
ATOM 1547 N N . GLU A 1 186 ? 31.312 0.844 -14.002 1.00 90.00 186 GLU A N 1
ATOM 1548 C CA . GLU A 1 186 ? 30.226 -0.085 -14.350 1.00 90.00 186 GLU A CA 1
ATOM 1549 C C . GLU A 1 186 ? 29.833 -0.990 -13.168 1.00 90.00 186 GLU A C 1
ATOM 1551 O O . GLU A 1 186 ? 28.650 -1.188 -12.891 1.00 90.00 186 GLU A O 1
ATOM 1556 N N . TYR A 1 187 ? 30.825 -1.463 -12.408 1.00 92.19 187 TYR A N 1
ATOM 1557 C CA . TYR A 1 187 ? 30.606 -2.290 -11.227 1.00 92.19 187 TYR A CA 1
ATOM 1558 C C . TYR A 1 187 ? 30.117 -1.458 -10.050 1.00 92.19 187 TYR A C 1
ATOM 1560 O O . TYR A 1 187 ? 29.277 -1.932 -9.296 1.00 92.19 187 TYR A O 1
ATOM 1568 N N . ARG A 1 188 ? 30.547 -0.197 -9.924 1.00 92.44 188 ARG A N 1
ATOM 1569 C CA . ARG A 1 188 ? 29.948 0.728 -8.952 1.00 92.44 188 ARG A CA 1
ATOM 1570 C C . ARG A 1 188 ? 28.461 0.915 -9.209 1.00 92.44 188 ARG A C 1
ATOM 1572 O O . ARG A 1 188 ? 27.689 0.808 -8.263 1.00 92.44 188 ARG A O 1
ATOM 1579 N N . LYS A 1 189 ? 28.047 1.156 -10.464 1.00 91.50 189 LYS A N 1
ATOM 1580 C CA . LYS A 1 189 ? 26.619 1.255 -10.815 1.00 91.50 189 LYS A CA 1
ATOM 1581 C C . LYS A 1 189 ? 25.884 -0.030 -10.427 1.00 91.50 189 LYS A C 1
ATOM 1583 O O . LYS A 1 189 ? 24.862 0.046 -9.752 1.00 91.50 189 LYS A O 1
ATOM 1588 N N . TRP A 1 190 ? 26.435 -1.188 -10.791 1.00 92.94 190 TRP A N 1
ATOM 1589 C CA . TRP A 1 190 ? 25.852 -2.483 -10.438 1.00 92.94 190 TRP A CA 1
ATOM 1590 C C . TRP A 1 190 ? 25.732 -2.691 -8.918 1.00 92.94 190 TRP A C 1
ATOM 1592 O O . TRP A 1 190 ? 24.684 -3.126 -8.456 1.00 92.94 190 TRP A O 1
ATOM 1602 N N . VAL A 1 191 ? 26.751 -2.328 -8.128 1.00 93.94 191 VAL A N 1
ATOM 1603 C CA . VAL A 1 191 ? 26.713 -2.429 -6.658 1.00 93.94 191 VAL A CA 1
ATOM 1604 C C . VAL A 1 191 ? 25.590 -1.570 -6.073 1.00 93.94 191 VAL A C 1
ATOM 1606 O O . VAL A 1 191 ? 24.849 -2.061 -5.227 1.00 93.94 191 VAL A O 1
ATOM 1609 N N . ARG A 1 192 ? 25.430 -0.315 -6.523 1.00 92.94 192 ARG A N 1
ATOM 1610 C CA . ARG A 1 192 ? 24.350 0.572 -6.041 1.00 92.94 192 ARG A CA 1
ATOM 1611 C C . ARG A 1 192 ? 22.966 -0.014 -6.319 1.00 92.94 192 ARG A C 1
ATOM 1613 O O . ARG A 1 192 ? 22.090 0.005 -5.454 1.00 92.94 192 ARG A O 1
ATOM 1620 N N . GLU A 1 193 ? 22.789 -0.560 -7.518 1.00 92.19 193 GLU A N 1
ATOM 1621 C CA . GLU A 1 193 ? 21.535 -1.187 -7.928 1.00 92.19 193 GLU A CA 1
ATOM 1622 C C . GLU A 1 193 ? 21.253 -2.456 -7.112 1.00 92.19 193 GLU A C 1
ATOM 1624 O O . GLU A 1 193 ? 20.172 -2.598 -6.546 1.00 92.19 193 GLU A O 1
ATOM 1629 N N . PHE A 1 194 ? 22.256 -3.322 -6.946 1.00 92.25 194 PHE A N 1
ATOM 1630 C CA . PHE A 1 194 ? 22.137 -4.545 -6.155 1.00 92.25 194 PHE A CA 1
ATOM 1631 C C . PHE A 1 194 ? 21.809 -4.261 -4.682 1.00 92.25 194 PHE A C 1
ATOM 1633 O O . PHE A 1 194 ? 20.934 -4.901 -4.100 1.00 92.25 194 PHE A O 1
ATOM 1640 N N . VAL A 1 195 ? 22.470 -3.274 -4.066 1.00 94.06 195 VAL A N 1
ATOM 1641 C CA . VAL A 1 195 ? 22.161 -2.863 -2.687 1.00 94.06 195 VAL A CA 1
ATOM 1642 C C . VAL A 1 195 ? 20.729 -2.338 -2.585 1.00 94.06 195 VAL A C 1
ATOM 1644 O O . VAL A 1 195 ? 20.025 -2.687 -1.637 1.00 94.06 195 VAL A O 1
ATOM 1647 N N . SER A 1 196 ? 20.274 -1.557 -3.567 1.00 92.06 196 SER A N 1
ATOM 1648 C CA . SER A 1 196 ? 18.899 -1.047 -3.606 1.00 92.06 196 SER A CA 1
ATOM 1649 C C . SER A 1 196 ? 17.865 -2.167 -3.733 1.00 92.06 196 SER A C 1
ATOM 1651 O O . SER A 1 196 ? 16.851 -2.141 -3.038 1.00 92.06 196 SER A O 1
ATOM 1653 N N . GLU A 1 197 ? 18.132 -3.182 -4.556 1.00 90.25 197 GLU A N 1
ATOM 1654 C CA . GLU A 1 197 ? 17.270 -4.358 -4.710 1.00 90.25 197 GLU A CA 1
ATOM 1655 C C . GLU A 1 197 ? 17.160 -5.170 -3.416 1.00 90.25 197 GLU A C 1
ATOM 1657 O O . GLU A 1 197 ? 16.056 -5.527 -2.986 1.00 90.25 197 GLU A O 1
ATOM 1662 N N . VAL A 1 198 ? 18.291 -5.4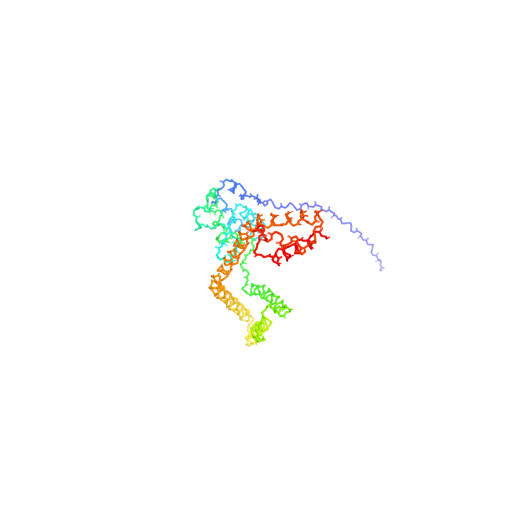08 -2.746 1.00 93.12 198 VAL A N 1
ATOM 1663 C CA . VAL A 1 198 ? 18.322 -6.097 -1.450 1.00 93.12 198 VAL A CA 1
ATOM 1664 C C . VAL A 1 198 ? 17.585 -5.285 -0.384 1.00 93.12 198 VAL A C 1
ATOM 1666 O O . VAL A 1 198 ? 16.787 -5.850 0.367 1.00 93.12 198 VAL A O 1
ATOM 1669 N N . ALA A 1 199 ? 17.807 -3.969 -0.323 1.00 92.88 199 ALA A N 1
ATOM 1670 C CA . ALA A 1 199 ? 17.158 -3.089 0.645 1.00 92.88 199 ALA A CA 1
ATOM 1671 C C . ALA A 1 199 ? 15.636 -3.041 0.445 1.00 92.88 199 ALA A C 1
ATOM 1673 O O . ALA A 1 199 ? 14.883 -3.226 1.406 1.00 92.88 199 ALA A O 1
ATOM 1674 N N . PHE A 1 200 ? 15.183 -2.874 -0.800 1.00 87.75 200 PHE A N 1
ATOM 1675 C CA . PHE A 1 200 ? 13.765 -2.887 -1.151 1.00 87.75 200 PHE A CA 1
ATOM 1676 C C . PHE A 1 200 ? 13.106 -4.226 -0.794 1.00 87.75 200 PHE A C 1
ATOM 1678 O O . PHE A 1 200 ? 12.083 -4.251 -0.108 1.00 87.75 200 PHE A O 1
ATOM 1685 N N . SER A 1 201 ? 13.734 -5.345 -1.166 1.00 87.81 201 SER A N 1
ATOM 1686 C CA . SER A 1 201 ? 13.223 -6.689 -0.871 1.00 87.81 201 SER A CA 1
ATOM 1687 C C . SER A 1 201 ? 13.133 -6.964 0.632 1.00 87.81 201 SER A C 1
ATOM 1689 O O . SER A 1 201 ? 12.135 -7.505 1.111 1.00 87.81 201 SER A O 1
ATOM 1691 N N . ALA A 1 202 ? 14.154 -6.572 1.400 1.00 91.44 202 ALA A N 1
ATOM 1692 C CA . ALA A 1 202 ? 14.163 -6.730 2.852 1.00 91.44 202 ALA A CA 1
ATOM 1693 C C . ALA A 1 202 ? 13.076 -5.878 3.526 1.00 91.44 202 ALA A C 1
ATOM 1695 O O . ALA A 1 202 ? 12.403 -6.352 4.446 1.00 91.44 202 ALA A O 1
ATOM 1696 N N . PHE A 1 203 ? 12.870 -4.647 3.049 1.00 90.56 203 PHE A N 1
ATOM 1697 C CA . PHE A 1 203 ? 11.809 -3.775 3.541 1.00 90.56 203 PHE A CA 1
ATOM 1698 C C . PHE A 1 203 ? 10.420 -4.364 3.268 1.00 90.56 203 PHE A C 1
ATOM 1700 O O . PHE A 1 203 ? 9.616 -4.487 4.194 1.00 90.56 203 PHE A O 1
ATOM 1707 N N . GLU A 1 204 ? 10.149 -4.792 2.033 1.00 87.12 204 GLU A N 1
ATOM 1708 C CA . GLU A 1 204 ? 8.873 -5.408 1.657 1.00 87.12 204 GLU A CA 1
ATOM 1709 C C . GLU A 1 204 ? 8.605 -6.694 2.450 1.00 87.12 204 GLU A C 1
ATOM 1711 O O . GLU A 1 204 ? 7.506 -6.882 2.978 1.00 87.12 204 GLU A O 1
ATOM 1716 N N . ALA A 1 205 ? 9.619 -7.546 2.635 1.00 89.06 205 ALA A N 1
ATOM 1717 C CA . ALA A 1 205 ? 9.507 -8.736 3.477 1.00 89.06 205 ALA A CA 1
ATOM 1718 C C . ALA A 1 205 ? 9.161 -8.378 4.935 1.00 89.06 205 ALA A C 1
ATOM 1720 O O . ALA A 1 205 ? 8.284 -9.001 5.544 1.00 89.06 205 ALA A O 1
ATOM 1721 N N . GLY A 1 206 ? 9.803 -7.345 5.491 1.00 89.06 206 GLY A N 1
ATOM 1722 C CA . GLY A 1 206 ? 9.494 -6.817 6.819 1.00 89.06 206 GLY A CA 1
ATOM 1723 C C . GLY A 1 206 ? 8.060 -6.295 6.918 1.00 89.06 206 GLY A C 1
ATOM 1724 O O . GLY A 1 206 ? 7.331 -6.672 7.837 1.00 89.06 206 GLY A O 1
ATOM 1725 N N . ARG A 1 207 ? 7.619 -5.495 5.939 1.00 87.75 207 ARG A N 1
ATOM 1726 C CA . ARG A 1 207 ? 6.254 -4.953 5.851 1.00 87.75 207 ARG A CA 1
ATOM 1727 C C . ARG A 1 207 ? 5.212 -6.068 5.812 1.00 87.75 207 ARG A C 1
ATOM 1729 O O . ARG A 1 207 ? 4.268 -6.050 6.599 1.00 87.75 207 ARG A O 1
ATOM 1736 N N . HIS A 1 208 ? 5.404 -7.063 4.952 1.00 86.31 208 HIS A N 1
ATOM 1737 C CA . HIS A 1 208 ? 4.505 -8.210 4.849 1.00 86.31 208 HIS A CA 1
ATOM 1738 C C . HIS A 1 208 ? 4.496 -9.072 6.116 1.00 86.31 208 HIS A C 1
ATOM 1740 O O . HIS A 1 208 ? 3.438 -9.553 6.520 1.00 86.31 208 HIS A O 1
ATOM 1746 N N . THR A 1 209 ? 5.638 -9.215 6.792 1.00 86.19 209 THR A N 1
ATOM 1747 C CA . THR A 1 209 ? 5.716 -9.916 8.083 1.00 86.19 209 THR A CA 1
ATOM 1748 C C . THR A 1 209 ? 4.919 -9.182 9.162 1.00 86.19 209 THR A C 1
ATOM 1750 O O . THR A 1 209 ? 4.129 -9.805 9.872 1.00 86.19 209 THR A O 1
ATOM 1753 N N . GLN A 1 210 ? 5.068 -7.858 9.255 1.00 85.75 210 GLN A N 1
ATOM 1754 C CA . GLN A 1 210 ? 4.308 -7.035 10.198 1.00 85.75 210 GLN A CA 1
ATOM 1755 C C . GLN A 1 210 ? 2.805 -7.080 9.906 1.00 85.75 210 GLN A C 1
ATOM 1757 O O . GLN A 1 210 ? 2.015 -7.254 10.831 1.00 85.75 210 GLN A O 1
ATOM 1762 N N . ALA A 1 211 ? 2.404 -7.006 8.634 1.00 84.00 211 ALA A N 1
ATOM 1763 C CA . ALA A 1 211 ? 1.006 -7.160 8.234 1.00 84.00 211 ALA A CA 1
ATOM 1764 C C . ALA A 1 211 ? 0.448 -8.534 8.647 1.00 84.00 211 ALA A C 1
ATOM 1766 O O . ALA A 1 211 ? -0.613 -8.617 9.267 1.00 84.00 211 ALA A O 1
ATOM 1767 N N . ALA A 1 212 ? 1.199 -9.612 8.402 1.00 85.50 212 ALA A N 1
ATOM 1768 C CA . ALA A 1 212 ? 0.812 -10.966 8.794 1.00 85.50 212 ALA A CA 1
ATOM 1769 C C . ALA A 1 212 ? 0.693 -11.137 10.322 1.00 85.50 212 ALA A C 1
ATOM 1771 O O . ALA A 1 212 ? -0.215 -11.820 10.799 1.00 85.50 212 ALA A O 1
ATOM 1772 N N . TRP A 1 213 ? 1.572 -10.511 11.112 1.00 84.88 213 TRP A N 1
ATOM 1773 C CA . TRP A 1 213 ? 1.428 -10.466 12.573 1.00 84.88 213 TRP A CA 1
ATOM 1774 C C . TRP A 1 213 ? 0.215 -9.641 13.000 1.00 84.88 213 TRP A C 1
ATOM 1776 O O . TRP A 1 213 ? -0.531 -10.069 13.883 1.00 84.88 213 TRP A O 1
ATOM 1786 N N . GLY A 1 214 ? -0.019 -8.511 12.331 1.00 82.56 214 GLY A N 1
ATOM 1787 C CA . GLY A 1 214 ? -1.179 -7.649 12.519 1.00 82.56 214 GLY A CA 1
ATOM 1788 C C . GLY A 1 214 ? -2.498 -8.400 12.361 1.00 82.56 214 GLY A C 1
ATOM 1789 O O . GLY A 1 214 ? -3.368 -8.237 13.210 1.00 82.56 214 GLY A O 1
ATOM 1790 N N . LYS A 1 215 ? -2.612 -9.316 11.384 1.00 82.50 215 LYS A N 1
ATOM 1791 C CA . LYS A 1 215 ? -3.807 -10.167 11.199 1.00 82.50 215 LYS A CA 1
ATOM 1792 C C . LYS A 1 215 ? -4.219 -10.929 12.454 1.00 82.50 215 LYS A C 1
ATOM 1794 O O . LYS A 1 215 ? -5.404 -11.020 12.745 1.00 82.50 215 LYS A O 1
ATOM 1799 N N . LYS A 1 216 ? -3.266 -11.409 13.260 1.00 80.94 216 LYS A N 1
ATOM 1800 C CA . LYS A 1 216 ? -3.591 -12.060 14.544 1.00 80.94 216 LYS A CA 1
ATOM 1801 C C . LYS A 1 216 ? -4.145 -11.079 15.577 1.00 80.94 216 LYS A C 1
ATOM 1803 O O . LYS A 1 216 ? -4.922 -11.469 16.442 1.00 80.94 216 LYS A O 1
ATOM 1808 N N . ALA A 1 217 ? -3.723 -9.818 15.524 1.00 76.38 217 ALA A N 1
ATOM 1809 C CA . ALA A 1 217 ? -4.240 -8.774 16.400 1.00 76.38 217 ALA A CA 1
ATOM 1810 C C . ALA A 1 217 ? -5.654 -8.318 15.992 1.00 76.38 217 ALA A C 1
ATOM 1812 O O . ALA A 1 217 ? -6.415 -7.868 16.853 1.00 76.38 217 ALA A O 1
ATOM 1813 N N . GLU A 1 218 ? -6.029 -8.468 14.716 1.00 80.12 218 GLU A N 1
ATOM 1814 C CA . GLU A 1 218 ? -7.356 -8.092 14.212 1.00 80.12 218 GLU A CA 1
ATOM 1815 C C . GLU A 1 218 ? -8.485 -8.857 14.918 1.00 80.12 218 GLU A C 1
ATOM 1817 O O . GLU A 1 218 ? -9.495 -8.245 15.264 1.00 80.12 218 GLU A O 1
ATOM 1822 N N . ASP A 1 219 ? -8.288 -10.137 15.251 1.00 76.31 219 ASP A N 1
ATOM 1823 C CA . ASP A 1 219 ? -9.264 -10.944 16.004 1.00 76.31 219 ASP A CA 1
ATOM 1824 C C . ASP A 1 219 ? -9.627 -10.306 17.355 1.00 76.31 219 ASP A C 1
ATOM 1826 O O . ASP A 1 219 ? -10.795 -10.251 17.768 1.00 76.31 219 ASP A O 1
ATOM 1830 N N . PHE A 1 220 ? -8.622 -9.775 18.056 1.00 75.06 220 PHE A N 1
ATOM 1831 C CA . PHE A 1 220 ? -8.825 -9.083 19.327 1.00 75.06 220 PHE A CA 1
ATOM 1832 C C . PHE A 1 220 ? -9.488 -7.719 19.128 1.00 75.06 220 PHE A C 1
ATOM 1834 O O . PHE A 1 220 ? -10.327 -7.321 19.942 1.00 75.06 220 PHE A O 1
ATOM 1841 N N . ALA A 1 221 ? -9.150 -7.013 18.046 1.00 73.00 221 ALA A N 1
ATOM 1842 C CA . ALA A 1 221 ? -9.771 -5.740 17.703 1.00 73.00 221 ALA A CA 1
ATOM 1843 C C . ALA A 1 221 ? -11.261 -5.906 17.354 1.00 73.00 221 ALA A C 1
ATOM 1845 O O . ALA A 1 221 ? -12.090 -5.164 17.890 1.00 73.00 221 ALA A O 1
ATOM 1846 N N . ASP A 1 222 ? -11.625 -6.905 16.540 1.00 73.75 222 ASP A N 1
ATOM 1847 C CA . ASP A 1 222 ? -13.023 -7.220 16.215 1.00 73.75 222 ASP A CA 1
ATOM 1848 C C . ASP A 1 222 ? -13.793 -7.643 17.468 1.00 73.75 222 ASP A C 1
ATOM 1850 O O . ASP A 1 222 ? -14.877 -7.127 17.748 1.00 73.75 222 ASP A O 1
ATOM 1854 N N . THR A 1 223 ? -13.196 -8.496 18.305 1.00 73.25 223 THR A N 1
ATOM 1855 C CA . THR A 1 223 ? -13.791 -8.878 19.592 1.00 73.25 223 THR A CA 1
ATOM 1856 C C . THR A 1 223 ? -14.042 -7.650 20.470 1.00 73.25 223 THR A C 1
ATOM 1858 O O . THR A 1 223 ? -15.143 -7.473 20.997 1.00 73.25 223 THR A O 1
ATOM 1861 N N . GLY A 1 224 ? -13.065 -6.749 20.590 1.00 72.06 224 GLY A N 1
ATOM 1862 C CA . GLY A 1 224 ? -13.206 -5.500 21.337 1.00 72.06 224 GLY A CA 1
ATOM 1863 C C . GLY A 1 224 ? -14.308 -4.592 20.781 1.00 72.06 224 GLY A C 1
ATOM 1864 O O . GLY A 1 224 ? -15.102 -4.039 21.550 1.00 72.06 224 GLY A O 1
ATOM 1865 N N . LEU A 1 225 ? -14.408 -4.467 19.455 1.00 71.81 225 LEU A N 1
ATOM 1866 C CA . LEU A 1 225 ? -15.469 -3.716 18.778 1.00 71.81 225 LEU A CA 1
ATOM 1867 C C . LEU A 1 225 ? -16.848 -4.332 19.025 1.00 71.81 225 LEU A C 1
ATOM 1869 O O . LEU A 1 225 ? -17.785 -3.606 19.369 1.00 71.81 225 LEU A O 1
ATOM 1873 N N . ARG A 1 226 ? -16.979 -5.657 18.911 1.00 71.88 226 ARG A N 1
ATOM 1874 C CA . ARG A 1 226 ? -18.217 -6.394 19.207 1.00 71.88 226 ARG A CA 1
ATOM 1875 C C . ARG A 1 226 ? -18.649 -6.202 20.652 1.00 71.88 226 ARG A C 1
ATOM 1877 O O . ARG A 1 226 ? -19.815 -5.894 20.893 1.00 71.88 226 ARG A O 1
ATOM 1884 N N . VAL A 1 227 ? -17.721 -6.294 21.605 1.00 76.00 227 VAL A N 1
ATOM 1885 C CA . VAL A 1 227 ? -18.001 -6.057 23.030 1.00 76.00 227 VAL A CA 1
ATOM 1886 C C . VAL A 1 227 ? -18.473 -4.621 23.261 1.00 76.00 227 VAL A C 1
ATOM 1888 O O . VAL A 1 227 ? -19.490 -4.416 23.924 1.00 76.00 227 VAL A O 1
ATOM 1891 N N . ARG A 1 228 ? -17.806 -3.617 22.674 1.00 70.94 228 ARG A N 1
ATOM 1892 C CA . ARG A 1 228 ? -18.239 -2.211 22.784 1.00 70.94 228 ARG A CA 1
ATOM 1893 C C . ARG A 1 228 ? -19.620 -1.981 22.173 1.00 70.94 228 ARG A C 1
ATOM 1895 O O . ARG A 1 228 ? -20.447 -1.314 22.794 1.00 70.94 228 ARG A O 1
ATOM 1902 N N . ARG A 1 229 ? -19.894 -2.542 20.989 1.00 75.94 229 ARG A N 1
ATOM 1903 C CA . ARG A 1 229 ? -21.216 -2.468 20.345 1.00 75.94 229 ARG A CA 1
ATOM 1904 C C . ARG A 1 229 ? -22.283 -3.134 21.211 1.00 75.94 229 ARG A C 1
ATOM 1906 O O . ARG A 1 229 ? -23.311 -2.518 21.469 1.00 75.94 229 ARG A O 1
ATOM 1913 N N . GLY A 1 230 ? -22.017 -4.329 21.736 1.00 72.62 230 GLY A N 1
ATOM 1914 C CA . GLY A 1 230 ? -22.915 -5.029 22.656 1.00 72.62 230 GLY A CA 1
ATOM 1915 C C . GLY A 1 230 ? -23.201 -4.229 23.930 1.00 72.62 230 GLY A C 1
ATOM 1916 O O . GLY A 1 230 ? -24.356 -4.099 24.332 1.00 72.62 230 GLY A O 1
ATOM 1917 N N . ALA A 1 231 ? -22.176 -3.614 24.527 1.00 72.62 231 ALA A N 1
ATOM 1918 C CA . ALA A 1 231 ? -22.332 -2.743 25.690 1.00 72.62 231 ALA A CA 1
ATOM 1919 C C . ALA A 1 231 ? -23.157 -1.484 25.369 1.00 72.62 231 ALA A C 1
ATOM 1921 O O . ALA A 1 231 ? -24.013 -1.091 26.161 1.00 72.62 231 ALA A O 1
ATOM 1922 N N . SER A 1 232 ? -22.946 -0.875 24.199 1.00 76.88 232 SER A N 1
ATOM 1923 C CA . SER A 1 232 ? -23.717 0.281 23.730 1.00 76.88 232 SER A CA 1
ATOM 1924 C C . SER A 1 232 ? -25.192 -0.068 23.514 1.00 76.88 232 SER A C 1
ATOM 1926 O O . SER A 1 232 ? -26.061 0.601 24.074 1.00 76.88 232 SER A O 1
ATOM 1928 N N . VAL A 1 233 ? -25.476 -1.165 22.802 1.00 77.19 233 VAL A N 1
ATOM 1929 C CA . VAL A 1 233 ? -26.840 -1.665 22.565 1.00 77.19 233 VAL A CA 1
ATOM 1930 C C . VAL A 1 233 ? -27.526 -2.018 23.884 1.00 77.19 233 VAL A C 1
ATOM 1932 O O . VAL A 1 233 ? -28.657 -1.601 24.116 1.00 77.19 233 VAL A O 1
ATOM 1935 N N . SER A 1 234 ? -26.839 -2.712 24.794 1.00 75.38 234 SER A N 1
ATOM 1936 C CA . SER A 1 234 ? -27.367 -3.038 26.126 1.00 75.38 234 SER A CA 1
ATOM 1937 C C . SER A 1 234 ? -27.657 -1.782 26.958 1.00 75.38 234 SER A C 1
ATOM 1939 O O . SER A 1 234 ? -28.705 -1.676 27.604 1.00 75.38 234 SER A O 1
ATOM 1941 N N . GLY A 1 235 ? -26.775 -0.781 26.897 1.00 73.38 235 GLY A N 1
ATOM 1942 C CA . GLY A 1 235 ? -26.980 0.515 27.539 1.00 73.38 235 GLY A CA 1
ATOM 1943 C C . GLY A 1 235 ? -28.189 1.263 26.973 1.00 73.38 235 GLY A C 1
ATOM 1944 O O . GLY A 1 235 ? -28.969 1.835 27.736 1.00 73.38 235 GLY A O 1
ATOM 1945 N N . GLN A 1 236 ? -28.381 1.226 25.654 1.00 72.31 236 GLN A N 1
ATOM 1946 C CA . GLN A 1 236 ? -29.522 1.844 24.982 1.00 72.31 236 GLN A CA 1
ATOM 1947 C C . GLN A 1 236 ? -30.836 1.125 25.313 1.00 72.31 236 GLN A C 1
ATOM 1949 O O . GLN A 1 236 ? -31.781 1.775 25.752 1.00 72.31 236 GLN A O 1
ATOM 1954 N N . GLN A 1 237 ? -30.864 -0.208 25.261 1.00 74.81 237 GLN A N 1
ATOM 1955 C CA . GLN A 1 237 ? -32.022 -1.003 25.684 1.00 74.81 237 GLN A CA 1
ATOM 1956 C C . GLN A 1 237 ? -32.373 -0.780 27.161 1.00 74.81 237 GLN A C 1
ATOM 1958 O O . GLN A 1 237 ? -33.545 -0.702 27.528 1.00 74.81 237 GLN A O 1
ATOM 1963 N N . SER A 1 238 ? -31.367 -0.649 28.031 1.00 72.31 238 SER A N 1
ATOM 1964 C CA . SER A 1 238 ? -31.577 -0.346 29.452 1.00 72.31 238 SER A CA 1
ATOM 1965 C C . SER A 1 238 ? -32.162 1.055 29.655 1.00 72.31 238 SER A C 1
ATOM 1967 O O . SER A 1 238 ? -33.046 1.244 30.495 1.00 72.31 238 SER A O 1
ATOM 1969 N N . LYS A 1 239 ? -31.715 2.044 28.868 1.00 70.62 239 LYS A N 1
ATOM 1970 C CA . LYS A 1 239 ? -32.306 3.392 28.849 1.00 70.62 239 LYS A CA 1
ATOM 1971 C C . LYS A 1 239 ? -33.751 3.365 28.354 1.00 70.62 239 LYS A C 1
ATOM 1973 O O . LYS A 1 239 ? -34.609 3.933 29.016 1.00 70.62 239 LYS A O 1
ATOM 1978 N N . GLU A 1 240 ? -34.043 2.668 27.261 1.00 71.44 240 GLU A N 1
ATOM 1979 C CA . GLU A 1 240 ? -35.396 2.562 26.695 1.00 71.44 240 GLU A CA 1
ATOM 1980 C C . GLU A 1 240 ? -36.373 1.875 27.656 1.00 71.44 240 GLU A C 1
ATOM 1982 O O . GLU A 1 240 ? -37.462 2.389 27.895 1.00 71.44 240 GLU A O 1
ATOM 1987 N N . LYS A 1 241 ? -35.971 0.773 28.304 1.00 72.31 241 LYS A N 1
ATOM 1988 C CA . LYS A 1 241 ? -36.806 0.093 29.313 1.00 72.31 241 LYS A CA 1
ATOM 1989 C C . LYS A 1 241 ? -37.076 0.952 30.549 1.00 72.31 241 LYS A C 1
ATOM 1991 O O . LYS A 1 241 ? -38.136 0.840 31.161 1.00 72.31 241 LYS A O 1
ATOM 1996 N N . SER A 1 242 ? -36.123 1.795 30.944 1.00 71.69 242 SER A N 1
ATOM 1997 C CA . SER A 1 242 ? -36.249 2.646 32.134 1.00 71.69 242 SER A CA 1
ATOM 1998 C C . SER A 1 242 ? -36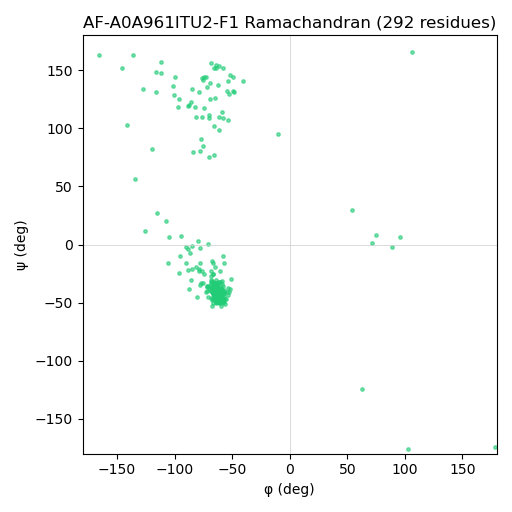.870 4.020 31.853 1.00 71.69 242 SER A C 1
ATOM 2000 O O . SER A 1 242 ? -37.330 4.673 32.796 1.00 71.69 242 SER A O 1
ATOM 2002 N N . ALA A 1 243 ? -36.937 4.454 30.591 1.00 71.75 243 ALA A N 1
ATOM 2003 C CA . ALA A 1 243 ? -37.450 5.762 30.189 1.00 71.75 243 ALA A CA 1
ATOM 2004 C C . ALA A 1 243 ? -38.939 5.984 30.537 1.00 71.75 243 ALA A C 1
ATOM 2006 O O . ALA A 1 243 ? -39.223 7.013 31.154 1.00 71.75 243 ALA A O 1
ATOM 2007 N N . PRO A 1 244 ? -39.880 5.047 30.285 1.00 75.44 244 PRO A N 1
ATOM 2008 C CA . PRO A 1 244 ? -41.287 5.236 30.652 1.00 75.44 244 PRO A CA 1
ATOM 2009 C C . PRO A 1 244 ? -41.478 5.426 32.161 1.00 75.44 244 PRO A C 1
ATOM 2011 O O . PRO A 1 244 ? -42.122 6.373 32.606 1.00 75.44 244 PRO A O 1
ATOM 2014 N N . GLY A 1 245 ? -40.833 4.579 32.970 1.00 80.75 245 GLY A N 1
ATOM 2015 C CA . GLY A 1 245 ? -40.884 4.687 34.429 1.00 80.75 245 GLY A CA 1
ATOM 2016 C C . GLY A 1 245 ? -40.171 5.930 34.970 1.00 80.75 245 GLY A C 1
ATOM 2017 O O . GLY A 1 245 ? -40.537 6.427 36.032 1.00 80.75 245 GLY A O 1
ATOM 2018 N N . THR A 1 246 ? -39.170 6.443 34.252 1.00 83.75 246 THR A N 1
ATOM 2019 C CA . THR A 1 246 ? -38.490 7.704 34.577 1.00 83.75 246 THR A CA 1
ATOM 2020 C C . THR A 1 246 ? -39.396 8.899 34.301 1.00 83.75 246 THR A C 1
ATOM 2022 O O . THR A 1 246 ? -39.508 9.769 35.158 1.00 83.75 246 THR A O 1
ATOM 2025 N N . MET A 1 247 ? -40.083 8.924 33.156 1.00 85.19 247 MET A N 1
ATOM 2026 C CA . MET A 1 247 ? -40.962 10.033 32.788 1.00 85.19 247 MET A CA 1
ATOM 2027 C C . MET A 1 247 ? -42.162 10.141 33.730 1.00 85.19 247 MET A C 1
ATOM 2029 O O . MET A 1 247 ? -42.444 11.227 34.218 1.00 85.19 247 MET A O 1
ATOM 2033 N N . ILE A 1 248 ? -42.794 9.015 34.083 1.00 88.50 248 ILE A N 1
ATOM 2034 C CA . ILE A 1 248 ? -43.904 8.987 35.053 1.00 88.50 248 ILE A CA 1
ATOM 2035 C C . ILE A 1 248 ? -43.458 9.551 36.412 1.00 88.50 248 ILE A C 1
ATOM 2037 O O . ILE A 1 248 ? -44.157 10.372 37.000 1.00 88.50 248 ILE A O 1
ATOM 2041 N N . ARG A 1 249 ? -42.266 9.163 36.893 1.00 89.81 249 ARG A N 1
ATOM 2042 C CA . ARG A 1 249 ? -41.697 9.694 38.144 1.00 89.81 249 ARG A CA 1
ATOM 2043 C C . ARG A 1 249 ? -41.446 11.196 38.075 1.00 89.81 249 ARG A C 1
ATOM 2045 O O . ARG A 1 249 ? -41.719 11.889 39.046 1.00 89.81 249 ARG A O 1
ATOM 2052 N N . LEU A 1 250 ? -40.900 11.688 36.962 1.00 91.62 250 LEU A N 1
ATOM 2053 C CA . LEU A 1 250 ? -40.632 13.114 36.781 1.00 91.62 250 LEU A CA 1
ATOM 2054 C C . LEU A 1 250 ? -41.942 13.911 36.682 1.00 91.62 250 LEU A C 1
ATOM 2056 O O . LEU A 1 250 ? -42.100 14.867 37.425 1.00 91.62 250 LEU A O 1
ATOM 2060 N N . CYS A 1 251 ? -42.915 13.481 35.875 1.00 92.12 251 CYS A N 1
ATOM 2061 C CA . CYS A 1 251 ? -44.212 14.158 35.773 1.00 92.12 251 CYS A CA 1
ATOM 2062 C C . CYS A 1 251 ? -44.945 14.229 37.119 1.00 92.12 251 CYS A C 1
ATOM 2064 O O . CYS A 1 251 ? -45.493 15.274 37.458 1.00 92.12 251 CYS A O 1
ATOM 2066 N N . GLU A 1 252 ? -44.930 13.150 37.908 1.00 94.44 252 GLU A N 1
ATOM 2067 C CA . GLU A 1 252 ? -45.581 13.161 39.222 1.00 94.44 252 GLU A CA 1
ATOM 2068 C C . GLU A 1 252 ? -44.829 14.043 40.230 1.00 94.44 252 GLU A C 1
ATOM 2070 O O . GLU A 1 252 ? -45.448 14.762 41.011 1.00 94.44 252 GLU A O 1
ATOM 2075 N N . MET A 1 253 ? -43.493 14.056 40.180 1.00 94.50 253 MET A N 1
ATOM 2076 C CA . MET A 1 253 ? -42.678 14.990 40.963 1.00 94.50 253 MET A CA 1
ATOM 2077 C C . MET A 1 253 ? -42.961 16.457 40.592 1.00 94.50 253 MET A C 1
ATOM 2079 O O . MET A 1 253 ? -43.108 17.274 41.500 1.00 94.50 253 MET A O 1
ATOM 2083 N N . ASP A 1 254 ? -43.074 16.790 39.298 1.00 94.06 254 ASP A N 1
ATOM 2084 C CA . ASP A 1 254 ? -43.480 18.120 38.800 1.00 94.06 254 ASP A CA 1
ATOM 2085 C C . ASP A 1 254 ? -44.854 18.508 39.351 1.00 94.06 254 ASP A C 1
ATOM 2087 O O . ASP A 1 254 ? -45.007 19.587 39.926 1.00 94.06 254 ASP A O 1
ATOM 2091 N N . ARG A 1 255 ? -45.834 17.604 39.236 1.00 96.75 255 ARG A N 1
ATOM 2092 C CA . ARG A 1 255 ? -47.206 17.816 39.711 1.00 96.75 255 ARG A CA 1
ATOM 2093 C C . ARG A 1 255 ? -47.250 18.105 41.214 1.00 96.75 255 ARG A C 1
ATOM 2095 O O . ARG A 1 255 ? -47.814 19.110 41.626 1.00 96.75 255 ARG A O 1
ATOM 2102 N N . LEU A 1 256 ? -46.603 17.271 42.031 1.00 95.12 256 LEU A N 1
ATOM 2103 C CA . LEU A 1 256 ? -46.574 17.428 43.491 1.00 95.12 256 LEU A CA 1
ATOM 2104 C C . LEU A 1 256 ? -45.880 18.725 43.930 1.00 95.12 256 LEU A C 1
ATOM 2106 O O . LEU A 1 256 ? -46.278 19.337 44.919 1.00 95.12 256 LEU A O 1
ATOM 2110 N N . ILE A 1 257 ? -44.839 19.151 43.213 1.00 93.75 257 ILE A N 1
ATOM 2111 C CA . ILE A 1 257 ? -44.158 20.419 43.495 1.00 93.75 257 ILE A CA 1
ATOM 2112 C C . ILE A 1 257 ? -45.038 21.608 43.088 1.00 93.75 257 ILE A C 1
ATOM 2114 O O . ILE A 1 257 ? -45.101 22.587 43.831 1.00 93.75 257 ILE A O 1
ATOM 2118 N N . ALA A 1 258 ? -45.743 21.522 41.955 1.00 92.62 258 ALA A N 1
ATOM 2119 C CA . ALA A 1 258 ? -46.706 22.539 41.529 1.00 92.62 258 ALA A CA 1
ATOM 2120 C C . ALA A 1 258 ? -47.869 22.694 42.526 1.00 92.62 258 ALA A C 1
ATOM 2122 O O . ALA A 1 258 ? -48.304 23.814 42.783 1.00 92.62 258 ALA A O 1
ATOM 2123 N N . ASP A 1 259 ? -48.285 21.598 43.167 1.00 95.31 259 ASP A N 1
ATOM 2124 C CA . ASP A 1 259 ? -49.275 21.584 44.255 1.00 95.31 259 ASP A CA 1
ATOM 2125 C C . ASP A 1 259 ? -48.739 22.181 45.581 1.00 95.31 259 ASP A C 1
ATOM 2127 O O . ASP A 1 259 ? -49.450 22.234 46.586 1.00 95.31 259 ASP A O 1
ATOM 2131 N N . GLY A 1 260 ? -47.483 22.644 45.611 1.00 95.06 260 GLY A N 1
ATOM 2132 C CA . GLY A 1 260 ? -46.876 23.340 46.748 1.00 95.06 260 GLY A CA 1
ATOM 2133 C C . GLY A 1 260 ? -46.048 22.457 47.685 1.00 95.06 260 GLY A C 1
ATOM 2134 O O . GLY A 1 260 ? -45.584 22.934 48.724 1.00 95.06 260 GLY A O 1
ATOM 2135 N N . HIS A 1 261 ? -45.816 21.181 47.356 1.00 95.19 261 HIS A N 1
ATOM 2136 C CA . HIS A 1 261 ? -44.918 20.344 48.151 1.00 95.19 261 HIS A CA 1
ATOM 2137 C C . HIS A 1 261 ? -43.445 20.700 47.913 1.00 95.19 261 HIS A C 1
ATOM 2139 O O . HIS A 1 261 ? -43.001 20.971 46.799 1.00 95.19 261 HIS A O 1
ATOM 2145 N N . SER A 1 262 ? -42.634 20.621 48.972 1.00 94.88 262 SER A N 1
ATOM 2146 C CA . SER A 1 262 ? -41.181 20.705 48.820 1.00 94.88 262 SER A CA 1
ATOM 2147 C C . SER A 1 262 ? -40.654 19.500 48.032 1.00 94.88 262 SER A C 1
ATOM 2149 O O . SER A 1 262 ? -41.198 18.400 48.120 1.00 94.88 262 SER A O 1
ATOM 2151 N N . MET A 1 263 ? -39.537 19.668 47.317 1.00 94.44 263 MET A N 1
ATOM 2152 C CA . MET A 1 263 ? -38.892 18.584 46.556 1.00 94.44 263 MET A CA 1
ATOM 2153 C C . MET A 1 263 ? -38.641 17.326 47.410 1.00 94.44 263 MET A C 1
ATOM 2155 O O . MET A 1 263 ? -38.792 16.204 46.930 1.00 94.44 263 MET A O 1
ATOM 2159 N N . ALA A 1 264 ? -38.251 17.498 48.678 1.00 94.19 264 ALA A N 1
ATOM 2160 C CA . ALA A 1 264 ? -38.024 16.379 49.588 1.00 94.19 264 ALA A CA 1
ATOM 2161 C C . ALA A 1 264 ? -39.323 15.612 49.881 1.00 94.19 264 ALA A C 1
ATOM 2163 O O . ALA A 1 264 ? -39.313 14.382 49.841 1.00 94.19 264 ALA A O 1
ATOM 2164 N N . ARG A 1 265 ? -40.429 16.337 50.103 1.00 94.69 265 ARG A N 1
ATOM 2165 C CA . ARG A 1 265 ? -41.742 15.757 50.389 1.00 94.69 265 ARG A CA 1
ATOM 2166 C C . ARG A 1 265 ? -42.378 15.119 49.154 1.00 94.69 265 ARG A C 1
ATOM 2168 O O . ARG A 1 265 ? -42.909 14.019 49.259 1.00 94.69 265 ARG A O 1
ATOM 2175 N N . ALA A 1 266 ? -42.265 15.753 47.989 1.00 95.19 266 ALA A N 1
ATOM 2176 C CA . ALA A 1 266 ? -42.707 15.183 46.717 1.00 95.19 266 ALA A CA 1
ATOM 2177 C C . ALA A 1 266 ? -42.015 13.837 46.431 1.00 95.19 266 ALA A C 1
ATOM 2179 O O . ALA A 1 266 ? -42.668 12.871 46.044 1.00 95.19 266 ALA A O 1
ATOM 2180 N N . ALA A 1 267 ? -40.712 13.731 46.719 1.00 95.12 267 ALA A N 1
ATOM 2181 C CA . ALA A 1 267 ? -39.952 12.498 46.516 1.00 95.12 267 ALA A CA 1
ATOM 2182 C C . ALA A 1 267 ? -40.376 11.354 47.453 1.00 95.12 267 ALA A C 1
ATOM 2184 O O . ALA A 1 267 ? -40.402 10.198 47.026 1.00 95.12 267 ALA A O 1
ATOM 2185 N N . GLU A 1 268 ? -40.716 11.666 48.707 1.00 96.19 268 GLU A N 1
ATOM 2186 C CA . GLU A 1 268 ? -41.298 10.703 49.652 1.00 96.19 268 GLU A CA 1
ATOM 2187 C C . GLU A 1 268 ? -42.670 10.215 49.192 1.00 96.19 268 GLU A C 1
ATOM 2189 O O . GLU A 1 268 ? -42.916 9.010 49.196 1.00 96.19 268 GLU A O 1
ATOM 2194 N N . ILE A 1 269 ? -43.538 11.133 48.753 1.00 95.00 269 ILE A N 1
ATOM 2195 C CA . ILE A 1 269 ? -44.882 10.799 48.269 1.00 95.00 269 ILE A CA 1
ATOM 2196 C C . ILE A 1 269 ? -44.782 9.904 47.027 1.00 95.00 269 ILE A C 1
ATOM 2198 O O . ILE A 1 269 ? -45.361 8.819 47.018 1.00 95.00 269 ILE A O 1
ATOM 2202 N N . ALA A 1 270 ? -43.966 10.278 46.038 1.00 92.81 270 ALA A N 1
ATOM 2203 C CA . ALA A 1 270 ? -43.734 9.467 44.844 1.00 92.81 270 ALA A CA 1
ATOM 2204 C C . ALA A 1 270 ? -43.203 8.062 45.191 1.00 92.81 270 ALA A C 1
ATOM 2206 O O . ALA A 1 270 ? -43.669 7.068 44.639 1.00 92.81 270 ALA A O 1
ATOM 2207 N N . ALA A 1 271 ? -42.283 7.948 46.156 1.00 94.25 271 ALA A N 1
ATOM 2208 C CA . ALA A 1 271 ? -41.797 6.645 46.613 1.00 94.25 271 ALA A CA 1
ATOM 2209 C C . ALA A 1 271 ? -42.896 5.823 47.310 1.00 94.25 271 ALA A C 1
ATOM 2211 O O . ALA A 1 271 ? -43.010 4.627 47.058 1.00 94.25 271 ALA A O 1
ATOM 2212 N N . SER A 1 272 ? -43.740 6.454 48.135 1.00 94.69 272 SER A N 1
ATOM 2213 C CA . SER A 1 272 ? -44.865 5.774 48.793 1.00 94.69 272 SER A CA 1
ATOM 2214 C C . SER A 1 272 ? -45.945 5.298 47.812 1.00 94.69 272 SER A C 1
ATOM 2216 O O . SER A 1 272 ? -46.619 4.309 48.077 1.00 94.69 272 SER A O 1
ATOM 2218 N N . MET A 1 273 ? -46.056 5.948 46.648 1.00 93.00 273 MET A N 1
ATOM 2219 C CA . MET A 1 273 ? -46.912 5.534 45.530 1.00 93.00 273 MET A CA 1
ATOM 2220 C C . MET A 1 273 ? -46.296 4.406 44.681 1.00 93.00 273 MET A C 1
ATOM 2222 O O . MET A 1 273 ? -46.860 4.026 43.658 1.00 93.00 273 MET A O 1
ATOM 2226 N N . GLY A 1 274 ? -45.123 3.884 45.057 1.00 91.25 274 GLY A N 1
ATOM 2227 C CA . GLY A 1 274 ? -44.397 2.873 44.282 1.00 91.25 274 GLY A CA 1
ATOM 2228 C C . GLY A 1 274 ? -43.693 3.425 43.037 1.00 91.25 274 GLY A C 1
ATOM 2229 O O . GLY A 1 274 ? -43.151 2.661 42.234 1.00 91.25 274 GLY A O 1
ATOM 2230 N N . LEU A 1 275 ? -43.656 4.749 42.857 1.00 89.12 275 LEU A N 1
ATOM 2231 C CA . LEU A 1 275 ? -42.980 5.398 41.739 1.00 89.12 275 LEU A CA 1
ATOM 2232 C C . LEU A 1 275 ? -41.497 5.568 42.075 1.00 89.12 275 LEU A C 1
ATOM 2234 O O . LEU A 1 275 ? -41.039 6.641 42.450 1.00 89.12 275 LEU A O 1
ATOM 2238 N N . GLY A 1 276 ? -40.736 4.485 41.925 1.00 87.62 276 GLY A N 1
ATOM 2239 C CA . GLY A 1 276 ? -39.295 4.438 42.184 1.00 87.62 276 GLY A CA 1
ATOM 2240 C C . GLY A 1 276 ? -38.924 3.692 43.472 1.00 87.62 276 GLY A C 1
ATOM 2241 O O . GLY A 1 276 ? -39.783 3.411 44.299 1.00 87.62 276 GLY A O 1
ATOM 2242 N N . PRO A 1 277 ? -37.637 3.333 43.640 1.00 87.81 277 PRO A N 1
ATOM 2243 C CA . PRO A 1 277 ? -37.210 2.428 44.708 1.00 87.81 277 PRO A CA 1
ATOM 2244 C C . PRO A 1 277 ? -37.095 3.099 46.085 1.00 87.81 277 PRO A C 1
ATOM 2246 O O . PRO A 1 277 ? -37.117 2.409 47.098 1.00 87.81 277 PRO A O 1
ATOM 2249 N N . SER A 1 278 ? -36.928 4.426 46.144 1.00 94.44 278 SER A N 1
ATOM 2250 C CA . SER A 1 278 ? -36.856 5.181 47.399 1.00 94.44 278 SER A CA 1
ATOM 2251 C C . SER A 1 278 ? -37.014 6.688 47.175 1.00 94.44 278 SER A C 1
ATOM 2253 O O . SER A 1 278 ? -36.807 7.198 46.068 1.00 94.44 278 SER A O 1
ATOM 2255 N N . ALA A 1 279 ? -37.311 7.421 48.252 1.00 93.94 279 ALA A N 1
ATOM 2256 C CA . ALA A 1 279 ? -37.398 8.881 48.228 1.00 93.94 279 ALA A CA 1
ATOM 2257 C C . ALA A 1 279 ? -36.073 9.537 47.802 1.00 93.94 279 ALA A C 1
ATOM 2259 O O . ALA A 1 279 ? -36.055 10.518 47.059 1.00 93.94 279 ALA A O 1
ATOM 2260 N N . GLU A 1 280 ? -34.937 8.982 48.228 1.00 93.88 280 GLU A N 1
ATOM 2261 C CA . GLU A 1 280 ? -33.623 9.506 47.852 1.00 93.88 280 GLU A CA 1
ATOM 2262 C C . GLU A 1 280 ? -33.316 9.276 46.364 1.00 93.88 280 GLU A C 1
ATOM 2264 O O . GLU A 1 280 ? -32.791 10.170 45.696 1.00 93.88 280 GLU A O 1
ATOM 2269 N N . ALA A 1 281 ? -33.698 8.117 45.814 1.00 89.00 281 ALA A N 1
ATOM 2270 C CA . ALA A 1 281 ? -33.525 7.817 44.394 1.00 89.00 281 ALA A CA 1
ATOM 2271 C C . ALA A 1 281 ? -34.334 8.776 43.507 1.00 89.00 281 ALA A C 1
ATOM 2273 O O . ALA A 1 281 ? -33.807 9.299 42.523 1.00 89.00 281 ALA A O 1
ATOM 2274 N N . ASN A 1 282 ? -35.580 9.067 43.889 1.00 92.25 282 ASN A N 1
ATOM 2275 C CA . ASN A 1 282 ? -36.437 10.021 43.183 1.00 92.25 282 ASN A CA 1
ATOM 2276 C C . ASN A 1 282 ? -35.880 11.447 43.247 1.00 92.25 282 ASN A C 1
ATOM 2278 O O . ASN A 1 282 ? -35.835 12.144 42.234 1.00 92.25 282 ASN A O 1
ATOM 2282 N N . ARG A 1 283 ? -35.365 11.860 44.411 1.00 93.12 283 ARG A N 1
ATOM 2283 C CA . ARG A 1 283 ? -34.728 13.171 44.595 1.00 93.12 283 ARG A CA 1
ATOM 2284 C C . ARG A 1 283 ? -33.488 13.341 43.712 1.00 93.12 283 ARG A C 1
ATOM 2286 O O . ARG A 1 283 ? -33.352 14.364 43.044 1.00 93.12 283 ARG A O 1
ATOM 2293 N N . LYS A 1 284 ? -32.607 12.335 43.666 1.00 91.38 284 LYS A N 1
ATOM 2294 C CA . LYS A 1 284 ? -31.411 12.342 42.803 1.00 91.38 284 LYS A CA 1
ATOM 2295 C C . LYS A 1 284 ? -31.784 12.356 41.320 1.00 91.38 284 LYS A C 1
ATOM 2297 O O . LYS A 1 284 ? -31.193 13.110 40.547 1.00 91.38 284 LYS A O 1
ATOM 2302 N N . LEU A 1 285 ? -32.778 11.556 40.924 1.00 90.56 285 LEU A N 1
ATOM 2303 C CA . LEU A 1 285 ? -33.284 11.517 39.551 1.00 90.56 285 LEU A CA 1
ATOM 2304 C C . LEU A 1 285 ? -33.820 12.886 39.116 1.00 90.56 285 LEU A C 1
ATOM 2306 O O . LEU A 1 285 ? -33.474 13.362 38.036 1.00 90.56 285 LEU A O 1
ATOM 2310 N N . TRP A 1 286 ? -34.605 13.532 39.975 1.00 90.44 286 TRP A N 1
ATOM 2311 C CA . TRP A 1 286 ? -35.142 14.869 39.750 1.00 90.44 286 TRP A CA 1
ATOM 2312 C C . TRP A 1 286 ? -34.045 15.922 39.560 1.00 90.44 286 TRP A C 1
ATOM 2314 O O . TRP A 1 286 ? -34.002 16.604 38.538 1.00 90.44 286 TRP A O 1
ATOM 2324 N N . GLN A 1 287 ? -33.099 16.004 40.501 1.00 91.06 287 GLN A N 1
ATOM 2325 C CA . GLN A 1 287 ? -31.984 16.957 40.450 1.00 91.06 287 GLN A CA 1
ATOM 2326 C C . GLN A 1 287 ? -31.125 16.792 39.192 1.00 91.06 287 GLN A C 1
ATOM 2328 O O . GLN A 1 287 ? -30.692 17.783 38.605 1.00 91.06 287 GLN A O 1
ATOM 2333 N N . ARG A 1 288 ? -30.892 15.546 38.760 1.00 86.94 288 ARG A N 1
ATOM 2334 C CA . ARG A 1 288 ? -30.118 15.251 37.549 1.00 86.94 288 ARG A CA 1
ATOM 2335 C C . ARG A 1 288 ? -30.812 15.750 36.280 1.00 86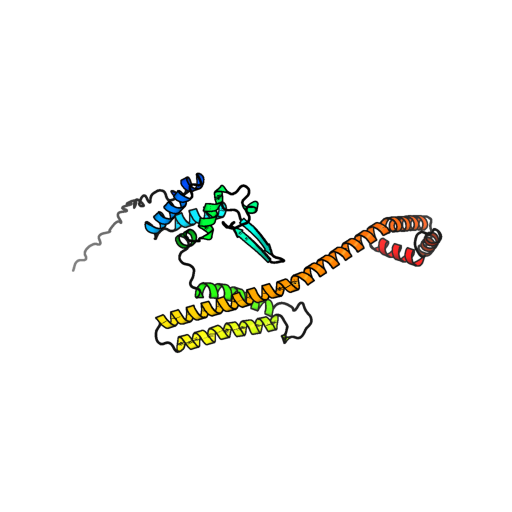.94 288 ARG A C 1
ATOM 2337 O O . ARG A 1 288 ? -30.121 16.217 35.387 1.00 86.94 288 ARG A O 1
ATOM 2344 N N . ASN A 1 289 ? -32.140 15.661 36.198 1.00 84.56 289 ASN A N 1
ATOM 2345 C CA . ASN A 1 289 ? -32.894 16.059 35.003 1.00 84.56 289 ASN A CA 1
ATOM 2346 C C . ASN A 1 289 ? -33.240 17.558 34.983 1.00 84.56 289 ASN A C 1
ATOM 2348 O O . ASN A 1 289 ? -33.239 18.160 33.917 1.00 84.56 289 ASN A O 1
ATOM 2352 N N . LYS A 1 290 ? -33.436 18.201 36.144 1.00 78.19 290 LYS A N 1
ATOM 2353 C CA . LYS A 1 290 ? -33.625 19.663 36.234 1.00 78.19 290 LYS A CA 1
ATOM 2354 C C . LYS A 1 290 ? -32.369 20.461 35.863 1.00 78.19 290 LYS A C 1
ATOM 2356 O O . LYS A 1 290 ? -32.506 21.536 35.298 1.00 78.19 290 LYS A O 1
ATOM 2361 N N . LYS A 1 291 ? -31.162 19.934 36.122 1.00 58.38 291 LYS A N 1
ATOM 2362 C CA . LYS A 1 291 ? -29.886 20.567 35.716 1.00 58.38 291 LYS A CA 1
ATOM 2363 C C . LYS A 1 291 ? -29.645 20.599 34.202 1.00 58.38 291 LYS A C 1
ATOM 2365 O O . LYS A 1 291 ? -28.735 21.287 33.767 1.00 58.38 291 LYS A O 1
ATOM 2370 N N . VAL A 1 292 ? -30.407 19.834 33.421 1.00 52.81 292 VAL A N 1
ATOM 2371 C CA . VAL A 1 292 ? -30.271 19.758 31.954 1.00 52.81 292 VAL A CA 1
ATOM 2372 C C . VAL A 1 292 ? -31.256 20.710 31.250 1.00 52.81 292 VAL A C 1
ATOM 2374 O O . VAL A 1 292 ? -31.142 20.927 30.051 1.00 52.81 292 VAL A O 1
ATOM 2377 N N . GLY A 1 293 ? -32.211 21.296 31.986 1.00 46.00 293 GLY A N 1
ATOM 2378 C CA . GLY A 1 293 ? -33.267 22.173 31.459 1.00 46.00 293 GLY A CA 1
ATOM 2379 C C . GLY A 1 293 ? -33.111 23.665 31.784 1.00 46.00 293 GLY A C 1
ATOM 2380 O O . GLY A 1 293 ? -34.109 24.381 31.762 1.00 46.00 293 GLY A O 1
ATOM 2381 N N . THR A 1 294 ? -31.901 24.116 32.123 1.00 38.94 294 THR A N 1
ATOM 2382 C CA . THR A 1 294 ? -31.504 25.530 32.290 1.00 38.94 294 THR A CA 1
ATOM 2383 C C . THR A 1 294 ? -30.228 25.772 31.516 1.00 38.94 294 THR A C 1
ATOM 2385 O O . THR A 1 294 ? -30.154 26.801 30.819 1.00 38.94 294 THR A O 1
#

Sequence (294 aa):
MEPYPAQSHEPGKENGSIDEPDYGDRQGWARPLQEFDWNGVENWFRNWFSTHPEDPRPLRDLLEKLKQLVPKIDIENGFETYKRHLQCDDDPEHWKGWEHLKRGAQILELGELARAAEGDIPETSETWQRFRIQIEERLREYRESEEITKGAEELSRASHATQAQELLNNIDFIERAMVGEEPREEYRKWVREFVSEVAFSAFEAGRHTQAAWGKKAEDFADTGLRVRRGASVSGQQSKEKSAPGTMIRLCEMDRLIADGHSMARAAEIAASMGLGPSAEANRKLWQRNKKVGT

Nearest PDB structures (foldseek):
  8k91-assembly1_C  TM=2.052E-01  e=8.844E+00  Meiothermus taiwanensis

Radius of gyration: 37.18 Å; Cα contacts (8 Å, |Δi|>4): 195; chains: 1; bounding box: 91×69×99 Å